Protein AF-A0A969IL55-F1 (afdb_monomer_lite)

Radius of gyration: 20.52 Å; chains: 1; bounding box: 63×45×52 Å

Secondary structure (DSSP, 8-state):
-HHHHHHHHHHHTTS-TTS-TT-HHHHHHHHHHHHHHHHHHHHHHHHHHHHHH-SS-TTHHHHHHHHHHHGGGHHHHHHH-GGGHHHHHHHHHHHHHHHHHHHHHHBTGGG-TTGGGGGHHHHHHHHHHTT-HHHHHHHHHHHHHHHHHHHHHHHHHSS--BSS-GGGTHHHHHHHHHHHHHHHHHHHHHHHHHHHHHHHHHHHHHHHHHHHTT-

Sequence (215 aa):
MLQLGRLSGFVDWFIADDVRSGSNELRRRRMFLISHLLGPFLGHPITAFLYVSDPHPWPHVHILGASITLFWLFPPLIKFLPKYYTVFALLSVQNLIFAILWGSYHYGGASSPFLMWLLVVPLLAFFYMGSIKATRIGVVLQIGFSLGAFYLAYLWDEKFPSNIPIEHMVGVGIISALSASLYVFMMASYYAQIVDSPIRVVAGKSRATRAHSRN

Foldseek 3Di:
DVVVVVVCVVQCLLPDPPDDPLDLQVQLSSLLSVCLVCVLVLQVVLLVVCVVQFPDCPPLSVLLNVLSVCSVVLSNCCSVPVVCQLVSLLVNLLSLLCSLLSQLLQAVNPHHLSVVCVVVSLVSLCSNPNDDPVSSVSSVCSNVVSVVVSVVVCVVVVHRHCRDPNVVCVVSSVSNVVSSVVSVVVSVVSVVVSVVVVVVVVVVVVVVVVVVVVD

pLDDT: mean 86.15, std 13.36, range [35.47, 98.38]

Structure (mmCIF, N/CA/C/O backbone):
data_AF-A0A969IL55-F1
#
_entry.id   AF-A0A969IL55-F1
#
loop_
_atom_site.group_PDB
_atom_site.id
_atom_site.type_symbol
_atom_site.label_atom_id
_atom_site.label_alt_id
_atom_site.label_comp_id
_atom_site.label_asym_id
_atom_site.label_entity_id
_atom_site.label_seq_id
_atom_site.pdbx_PDB_ins_code
_atom_site.Cartn_x
_atom_site.Cartn_y
_atom_site.Cartn_z
_atom_site.occupancy
_atom_site.B_iso_or_equiv
_atom_site.auth_seq_id
_atom_site.auth_comp_id
_atom_site.auth_asym_id
_atom_site.auth_atom_id
_atom_site.pdbx_PDB_model_num
ATOM 1 N N . MET A 1 1 ? -27.844 12.177 -1.200 1.00 40.22 1 MET A N 1
ATOM 2 C CA . MET A 1 1 ? -27.936 11.488 0.113 1.00 40.22 1 MET A CA 1
ATOM 3 C C . MET A 1 1 ? -28.091 9.964 0.003 1.00 40.22 1 MET A C 1
ATOM 5 O O . MET A 1 1 ? -27.423 9.274 0.756 1.00 40.22 1 MET A O 1
ATOM 9 N N . LEU A 1 2 ? -28.873 9.418 -0.942 1.00 35.47 2 LEU A N 1
ATOM 10 C CA . LEU A 1 2 ? -29.098 7.962 -1.093 1.00 35.47 2 LEU A CA 1
ATOM 11 C C . LEU A 1 2 ? -27.868 7.118 -1.512 1.00 35.47 2 LEU A C 1
ATOM 13 O O . LEU A 1 2 ? -27.736 5.983 -1.064 1.00 35.47 2 LEU A O 1
ATOM 17 N N . GLN A 1 3 ? -26.949 7.646 -2.331 1.00 40.75 3 GLN A N 1
ATOM 18 C CA . GLN A 1 3 ? -25.777 6.877 -2.797 1.00 40.75 3 GLN A CA 1
ATOM 19 C C . GLN A 1 3 ? -24.687 6.696 -1.725 1.00 40.75 3 GLN A C 1
ATOM 21 O O . GLN A 1 3 ? -24.092 5.625 -1.636 1.00 40.75 3 GLN A O 1
ATOM 26 N N . LEU A 1 4 ? -24.488 7.692 -0.852 1.00 49.91 4 LEU A N 1
ATOM 27 C CA . LEU A 1 4 ? -23.559 7.591 0.284 1.00 49.91 4 LEU A CA 1
ATOM 28 C C . LEU A 1 4 ? -24.028 6.545 1.311 1.00 49.91 4 LEU A C 1
ATOM 30 O O . LEU A 1 4 ? -23.199 5.824 1.854 1.00 49.91 4 LEU A O 1
ATOM 34 N N . GLY A 1 5 ? -25.347 6.413 1.515 1.00 53.94 5 GLY A N 1
ATOM 35 C CA . GLY A 1 5 ? -25.934 5.421 2.426 1.00 53.94 5 GLY A CA 1
ATOM 36 C C . GLY A 1 5 ? -25.789 3.969 1.949 1.00 53.94 5 GLY A C 1
ATOM 37 O O . GLY A 1 5 ? -25.590 3.066 2.759 1.00 53.94 5 GLY A O 1
ATOM 38 N N . ARG A 1 6 ? -25.839 3.732 0.630 1.00 58.72 6 ARG A N 1
ATOM 39 C CA . ARG A 1 6 ? -25.622 2.396 0.046 1.00 58.72 6 ARG A CA 1
ATOM 40 C C . ARG A 1 6 ? -24.161 1.957 0.128 1.00 58.72 6 ARG A C 1
ATOM 42 O O . ARG A 1 6 ? -23.903 0.812 0.486 1.00 58.72 6 ARG A O 1
ATOM 49 N N . LEU A 1 7 ? -23.219 2.863 -0.150 1.00 62.84 7 LEU A N 1
ATOM 50 C CA . LEU A 1 7 ? -21.788 2.572 -0.024 1.00 62.84 7 LEU A CA 1
ATOM 51 C C . LEU A 1 7 ? -21.396 2.334 1.441 1.00 62.84 7 LEU A C 1
ATOM 53 O O . LEU A 1 7 ? -20.666 1.388 1.725 1.00 62.84 7 LEU A O 1
ATOM 57 N N . SER A 1 8 ? -21.924 3.132 2.377 1.00 67.25 8 SER A N 1
ATOM 58 C CA . SER A 1 8 ? -21.693 2.891 3.804 1.00 67.25 8 SER A CA 1
ATOM 59 C C . SER A 1 8 ? -22.281 1.560 4.256 1.00 67.25 8 SER A C 1
ATOM 61 O O . SER A 1 8 ? -21.599 0.832 4.960 1.00 67.25 8 SER A O 1
ATOM 63 N N . GLY A 1 9 ? -23.487 1.197 3.802 1.00 69.62 9 GLY A N 1
ATOM 64 C CA . GLY A 1 9 ? -24.101 -0.096 4.124 1.00 69.62 9 GLY A CA 1
ATOM 65 C C . GLY A 1 9 ? -23.311 -1.295 3.585 1.00 69.62 9 GLY A C 1
ATOM 66 O O . GLY A 1 9 ? -23.168 -2.295 4.282 1.00 69.62 9 GLY A O 1
ATOM 67 N N . PHE A 1 10 ? -22.741 -1.184 2.379 1.00 77.31 10 PHE A N 1
ATOM 68 C CA . PHE A 1 10 ? -21.875 -2.223 1.813 1.00 77.31 10 PHE A CA 1
ATOM 69 C C . PHE A 1 10 ? -20.559 -2.377 2.586 1.00 77.31 10 PHE A C 1
ATOM 71 O O . PHE A 1 10 ? -20.146 -3.494 2.880 1.00 77.31 10 PHE A O 1
ATOM 78 N N . VAL A 1 11 ? -19.906 -1.269 2.946 1.00 78.19 11 VAL A N 1
ATOM 79 C CA . VAL A 1 11 ? -18.679 -1.308 3.757 1.00 78.19 11 VAL A CA 1
ATOM 80 C C . VAL A 1 11 ? -18.979 -1.831 5.164 1.00 78.19 11 VAL A C 1
ATOM 82 O O . VAL A 1 11 ? -18.243 -2.668 5.679 1.00 78.19 11 VAL A O 1
ATOM 85 N N . ASP A 1 12 ? -20.082 -1.390 5.769 1.00 78.94 12 ASP A N 1
ATOM 86 C CA . ASP A 1 12 ? -20.497 -1.807 7.110 1.00 78.94 12 ASP A CA 1
ATOM 87 C C . ASP A 1 12 ? -20.843 -3.299 7.178 1.00 78.94 12 ASP A C 1
ATOM 89 O O . ASP A 1 12 ? -20.629 -3.912 8.216 1.00 78.94 12 ASP A O 1
ATOM 93 N N . TRP A 1 13 ? -21.261 -3.923 6.072 1.00 81.31 13 TRP A N 1
ATOM 94 C CA . TRP A 1 13 ? -21.495 -5.372 6.001 1.00 81.31 13 TRP A CA 1
ATOM 95 C C . TRP A 1 13 ? -20.244 -6.222 6.301 1.00 81.31 13 TRP A C 1
ATOM 97 O O . TRP A 1 13 ? -20.358 -7.397 6.667 1.00 81.31 13 TRP A O 1
ATOM 107 N N . PHE A 1 14 ? -19.042 -5.662 6.142 1.00 81.00 14 PHE A N 1
ATOM 108 C CA . PHE A 1 14 ? -17.784 -6.327 6.505 1.00 81.00 14 PHE A CA 1
ATOM 109 C C . PHE A 1 14 ? -17.389 -6.129 7.974 1.00 81.00 14 PHE A C 1
ATOM 111 O O . PHE A 1 14 ? -16.418 -6.728 8.435 1.00 81.00 14 PHE A O 1
ATOM 118 N N . ILE A 1 15 ? -18.108 -5.287 8.713 1.00 80.88 15 ILE A N 1
ATOM 119 C CA . ILE A 1 15 ? -17.829 -4.987 10.113 1.00 80.88 15 ILE A CA 1
ATOM 120 C C . ILE A 1 15 ? -18.724 -5.869 10.979 1.00 80.88 15 ILE A C 1
ATOM 122 O O . ILE A 1 15 ? -19.922 -5.964 10.747 1.00 80.88 15 ILE A O 1
ATOM 126 N N . ALA A 1 16 ? -18.132 -6.527 11.973 1.00 73.56 16 ALA A N 1
ATOM 127 C CA . ALA A 1 16 ? -18.881 -7.336 12.925 1.00 73.56 16 ALA A CA 1
ATOM 128 C C . ALA A 1 16 ? -19.850 -6.482 13.768 1.00 73.56 16 ALA A C 1
ATOM 130 O O . ALA A 1 16 ? -19.528 -5.354 14.159 1.00 73.56 16 ALA A O 1
ATOM 131 N N . ASP A 1 17 ? -21.019 -7.053 14.071 1.00 73.38 17 ASP A N 1
ATOM 132 C CA . ASP A 1 17 ? -22.119 -6.388 14.787 1.00 73.38 17 ASP A CA 1
ATOM 133 C C . ASP A 1 17 ? -21.776 -6.029 16.248 1.00 73.38 17 ASP A C 1
ATOM 135 O O . ASP A 1 17 ? -22.484 -5.256 16.892 1.00 73.38 17 ASP A O 1
ATOM 139 N N . ASP A 1 18 ? -20.673 -6.566 16.780 1.00 70.12 18 ASP A N 1
ATOM 140 C CA . ASP A 1 18 ? -20.187 -6.330 18.142 1.00 70.12 18 ASP A CA 1
ATOM 141 C C . ASP A 1 18 ? -19.531 -4.949 18.331 1.00 70.12 18 ASP A C 1
ATOM 143 O O . ASP A 1 18 ? -19.310 -4.500 19.462 1.00 70.12 18 ASP A O 1
ATOM 147 N N . VAL A 1 19 ? -19.233 -4.236 17.240 1.00 75.81 19 VAL A N 1
ATOM 148 C CA . VAL A 1 19 ? -18.565 -2.935 17.308 1.00 75.81 19 VAL A CA 1
ATOM 149 C C . VAL A 1 19 ? -19.567 -1.822 17.600 1.00 75.81 19 VAL A C 1
ATOM 151 O O . VAL A 1 19 ? -20.392 -1.445 16.768 1.00 75.81 19 VAL A O 1
ATOM 154 N N . ARG A 1 20 ? -19.422 -1.187 18.770 1.00 72.56 20 ARG A N 1
ATOM 155 C CA . ARG A 1 20 ? -20.266 -0.054 19.178 1.00 72.56 20 ARG A CA 1
ATOM 156 C C . ARG A 1 20 ? -20.271 1.062 18.126 1.00 72.56 20 ARG A C 1
ATOM 158 O O . ARG A 1 20 ? -19.219 1.615 17.773 1.00 72.56 20 ARG A O 1
ATOM 165 N N . SER A 1 21 ? -21.473 1.468 17.714 1.00 71.50 21 SER A N 1
ATOM 166 C CA . SER A 1 21 ? -21.698 2.586 16.796 1.00 71.50 21 SER A CA 1
ATOM 167 C C . SER A 1 21 ? -21.017 3.867 17.289 1.00 71.50 21 SER A C 1
ATOM 169 O O . SER A 1 21 ? -21.177 4.261 18.446 1.00 71.50 21 SER A O 1
ATOM 171 N N . GLY A 1 22 ? -20.270 4.533 16.410 1.00 67.62 22 GLY A N 1
ATOM 172 C CA . GLY A 1 22 ? -19.571 5.784 16.726 1.00 67.62 22 GLY A CA 1
ATOM 173 C C . GLY A 1 22 ? -18.241 5.621 17.471 1.00 67.62 22 GLY A C 1
ATOM 174 O O . GLY A 1 22 ? -17.571 6.626 17.708 1.00 67.62 22 GLY A O 1
ATOM 175 N N . SER A 1 23 ? -17.823 4.392 17.798 1.00 80.69 23 SER A N 1
ATOM 176 C CA . SER A 1 23 ? -16.519 4.130 18.415 1.00 80.69 23 SER A CA 1
ATOM 177 C C . SER A 1 23 ? -15.347 4.473 17.485 1.00 80.69 23 SER A C 1
ATOM 179 O O . SER A 1 23 ? -15.454 4.454 16.255 1.00 80.69 23 SER A O 1
ATOM 181 N N . ASN A 1 24 ? -14.182 4.746 18.081 1.00 81.56 24 ASN A N 1
ATOM 182 C CA . ASN A 1 24 ? -12.935 4.893 17.327 1.00 81.56 24 ASN A CA 1
ATOM 183 C C . ASN A 1 24 ? -12.561 3.609 16.585 1.00 81.56 24 ASN A C 1
ATOM 185 O O . ASN A 1 24 ? -11.971 3.676 15.515 1.00 81.56 24 ASN A O 1
ATOM 189 N N . GLU A 1 25 ? -12.934 2.448 17.112 1.00 83.62 25 GLU A N 1
ATOM 190 C CA . GLU A 1 25 ? -12.698 1.171 16.452 1.00 83.62 25 GLU A CA 1
ATOM 191 C C . GLU A 1 25 ? -13.477 1.032 15.144 1.00 83.62 25 GLU A C 1
ATOM 193 O O . GLU A 1 25 ? -12.876 0.701 14.123 1.00 83.62 25 GLU A O 1
ATOM 198 N N . LEU A 1 26 ? -14.766 1.386 15.140 1.00 83.88 26 LEU A N 1
ATOM 199 C CA . LEU A 1 26 ? -15.583 1.400 13.926 1.00 83.88 26 LEU A CA 1
ATOM 200 C C . LEU A 1 26 ? -14.952 2.279 12.838 1.00 83.88 26 LEU A C 1
ATOM 202 O O . LEU A 1 26 ? -14.836 1.876 11.684 1.00 83.88 26 LEU A O 1
ATOM 206 N N . ARG A 1 27 ? -14.495 3.477 13.221 1.00 83.75 27 ARG A N 1
ATOM 207 C CA . ARG A 1 27 ? -13.838 4.436 12.317 1.00 83.75 27 ARG A CA 1
ATOM 208 C C . ARG A 1 27 ? -12.573 3.848 11.688 1.00 83.75 27 ARG A C 1
ATOM 210 O O . ARG A 1 27 ? -12.377 3.985 10.483 1.00 83.75 27 ARG A O 1
ATOM 217 N N . ARG A 1 28 ? -11.745 3.166 12.486 1.00 87.19 28 ARG A N 1
ATOM 218 C CA . ARG A 1 28 ? -10.521 2.499 12.013 1.00 87.19 28 ARG A CA 1
ATOM 219 C C . ARG A 1 28 ? -10.827 1.352 11.053 1.00 87.19 28 ARG A C 1
ATOM 221 O O . ARG A 1 28 ? -10.251 1.313 9.971 1.00 87.19 28 ARG A O 1
ATOM 228 N N . ARG A 1 29 ? -11.787 0.484 11.395 1.00 89.25 29 ARG A N 1
ATOM 229 C CA . ARG A 1 29 ? -12.210 -0.629 10.526 1.00 89.25 29 ARG A CA 1
ATOM 230 C C . ARG A 1 29 ? -12.778 -0.133 9.194 1.00 89.25 29 ARG A C 1
ATOM 232 O O . ARG A 1 29 ? -12.465 -0.703 8.157 1.00 89.25 29 ARG A O 1
ATOM 239 N N . ARG A 1 30 ? -13.539 0.968 9.186 1.00 87.62 30 ARG A N 1
ATOM 240 C CA . ARG A 1 30 ? -14.017 1.582 7.936 1.00 87.62 30 ARG A CA 1
ATOM 241 C C . ARG A 1 30 ? -12.884 2.170 7.094 1.00 87.62 30 ARG A C 1
ATOM 243 O O . ARG A 1 30 ? -12.854 1.929 5.894 1.00 87.62 30 ARG A O 1
ATOM 250 N N . MET A 1 31 ? -11.940 2.893 7.707 1.00 88.94 31 MET A N 1
ATOM 251 C CA . MET A 1 31 ? -10.738 3.389 7.014 1.00 88.94 31 MET A CA 1
ATOM 252 C C . MET A 1 31 ? -9.948 2.245 6.375 1.00 88.94 31 MET A C 1
ATOM 254 O O . MET A 1 31 ? -9.532 2.343 5.221 1.00 88.94 31 MET A O 1
ATOM 258 N N . PHE A 1 32 ? -9.786 1.147 7.109 1.00 92.44 32 PHE A N 1
ATOM 259 C CA . PHE A 1 32 ? -9.167 -0.074 6.614 1.00 92.44 32 PHE A CA 1
ATOM 260 C C . PHE A 1 32 ? -9.945 -0.668 5.430 1.00 92.44 32 PHE A C 1
ATOM 262 O O . PHE A 1 32 ? -9.376 -0.909 4.377 1.00 92.44 32 PHE A O 1
ATOM 269 N N . LEU A 1 33 ? -11.259 -0.841 5.533 1.00 91.88 33 LEU A N 1
ATOM 270 C CA . LEU A 1 33 ? -12.048 -1.424 4.445 1.00 91.88 33 LEU A CA 1
ATOM 271 C C . LEU A 1 33 ? -12.055 -0.561 3.180 1.00 91.88 33 LEU A C 1
ATOM 273 O O . LEU A 1 33 ? -11.842 -1.077 2.089 1.00 91.88 33 LEU A O 1
ATOM 277 N N . ILE A 1 34 ? -12.262 0.750 3.313 1.00 89.56 34 ILE A N 1
ATOM 278 C CA . ILE A 1 34 ? -12.320 1.670 2.168 1.00 89.56 34 ILE A CA 1
ATOM 279 C C . ILE A 1 34 ? -10.991 1.669 1.411 1.00 89.56 34 ILE A C 1
ATOM 281 O O . ILE A 1 34 ? -10.980 1.524 0.190 1.00 89.56 34 ILE A O 1
ATOM 285 N N . SER A 1 35 ? -9.873 1.776 2.130 1.00 92.12 35 SER A N 1
ATOM 286 C CA . SER A 1 35 ? -8.539 1.721 1.525 1.00 92.12 35 SER A CA 1
ATOM 287 C C . SER A 1 35 ? -8.253 0.392 0.831 1.00 92.12 35 SER A C 1
ATOM 289 O O . SER A 1 35 ? -7.636 0.399 -0.225 1.00 92.12 35 SER A O 1
ATOM 291 N N . HIS A 1 36 ? -8.717 -0.736 1.369 1.00 94.25 36 HIS A N 1
ATOM 292 C CA . HIS A 1 36 ? -8.472 -2.053 0.775 1.00 94.25 36 HIS A CA 1
ATOM 293 C C . HIS A 1 36 ? -9.395 -2.360 -0.402 1.00 94.25 36 HIS A C 1
ATOM 295 O O . HIS A 1 36 ? -8.999 -3.073 -1.316 1.00 94.25 36 HIS A O 1
ATOM 301 N N . LEU A 1 37 ? -10.609 -1.808 -0.415 1.00 92.06 37 LEU A N 1
ATOM 302 C CA . LEU A 1 37 ? -11.525 -1.925 -1.548 1.00 92.06 37 LEU A CA 1
ATOM 303 C C . LEU A 1 37 ? -11.082 -1.032 -2.712 1.00 92.06 37 LEU A C 1
ATOM 305 O O . LEU A 1 37 ? -11.090 -1.483 -3.855 1.00 92.06 37 LEU A O 1
ATOM 309 N N . LEU A 1 38 ? -10.682 0.212 -2.423 1.00 91.56 38 LEU A N 1
ATOM 310 C CA . LEU A 1 38 ? -10.365 1.222 -3.438 1.00 91.56 38 LEU A CA 1
ATOM 311 C C . LEU A 1 38 ? -8.881 1.284 -3.818 1.00 91.56 38 LEU A C 1
ATOM 313 O O . LEU A 1 38 ? -8.556 1.605 -4.957 1.00 91.56 38 LEU A O 1
ATOM 317 N N . GLY A 1 39 ? -7.977 0.952 -2.899 1.00 92.69 39 GLY A N 1
ATOM 318 C CA . GLY A 1 39 ? -6.528 0.993 -3.109 1.00 92.69 39 GLY A CA 1
ATOM 319 C C . GLY A 1 39 ? -6.059 0.182 -4.320 1.00 92.69 39 GLY A C 1
ATOM 320 O O . GLY A 1 39 ? -5.328 0.733 -5.143 1.00 92.69 39 GLY A O 1
ATOM 321 N N . PRO A 1 40 ? -6.516 -1.069 -4.515 1.00 96.06 40 PRO A N 1
ATOM 322 C CA . PRO A 1 40 ? -6.141 -1.859 -5.687 1.00 96.06 40 PRO A CA 1
ATOM 323 C C . PRO A 1 40 ? -6.538 -1.225 -7.020 1.00 96.06 40 PRO A C 1
ATOM 325 O O . PRO A 1 40 ? -5.783 -1.336 -7.981 1.00 96.06 40 PRO A O 1
ATOM 328 N N . PHE A 1 41 ? -7.647 -0.480 -7.087 1.00 95.94 41 PHE A N 1
ATOM 329 C CA . PHE A 1 41 ? -8.008 0.260 -8.303 1.00 95.94 41 PHE A CA 1
ATOM 330 C C . PHE A 1 41 ? -7.021 1.387 -8.630 1.00 95.94 41 PHE A C 1
ATOM 332 O O . PHE A 1 41 ? -6.873 1.735 -9.796 1.00 95.94 41 PHE A O 1
ATOM 339 N N . LEU A 1 42 ? -6.326 1.939 -7.630 1.00 94.12 42 LEU A N 1
ATOM 340 C CA . LEU A 1 42 ? -5.259 2.926 -7.827 1.00 94.12 42 LEU A CA 1
ATOM 341 C C . LEU A 1 42 ? -3.898 2.266 -8.098 1.00 94.12 42 LEU A C 1
ATOM 343 O O . LEU A 1 42 ? -3.058 2.850 -8.782 1.00 94.12 42 LEU A O 1
ATOM 347 N N . GLY A 1 43 ? -3.685 1.053 -7.584 1.00 95.00 43 GLY A N 1
ATOM 348 C CA . GLY A 1 43 ? -2.459 0.280 -7.784 1.00 95.00 43 GLY A CA 1
ATOM 349 C C . GLY A 1 43 ? -2.391 -0.433 -9.138 1.00 95.00 43 GLY A C 1
ATOM 350 O O . GLY A 1 43 ? -1.347 -0.431 -9.785 1.00 95.00 43 GLY A O 1
ATOM 351 N N . HIS A 1 44 ? -3.496 -1.007 -9.615 1.00 97.56 44 HIS A N 1
ATOM 352 C CA . HIS A 1 44 ? -3.501 -1.780 -10.857 1.00 97.56 44 HIS A CA 1
ATOM 353 C C . HIS A 1 44 ? -3.144 -0.999 -12.130 1.00 97.56 44 HIS A C 1
ATOM 355 O O . HIS A 1 44 ? -2.472 -1.588 -12.978 1.00 97.56 44 HIS A O 1
ATOM 361 N N . PRO A 1 45 ? -3.479 0.298 -12.283 1.00 97.38 45 PRO A N 1
ATOM 362 C CA . PRO A 1 45 ? -2.972 1.111 -13.387 1.00 97.38 45 PRO A CA 1
ATOM 363 C C . PRO A 1 45 ? -1.441 1.125 -13.474 1.00 97.38 45 PRO A C 1
ATOM 365 O O . PRO A 1 45 ? -0.896 1.071 -14.574 1.00 97.38 45 PRO A O 1
ATOM 368 N N . ILE A 1 46 ? -0.745 1.117 -12.330 1.00 96.62 46 ILE A N 1
ATOM 369 C CA . ILE A 1 46 ? 0.720 1.027 -12.277 1.00 96.62 46 ILE A CA 1
ATOM 370 C C . ILE A 1 46 ? 1.169 -0.318 -12.857 1.00 96.62 46 ILE A C 1
ATOM 372 O O . ILE A 1 46 ? 1.996 -0.356 -13.762 1.00 96.62 46 ILE A O 1
ATOM 376 N N . THR A 1 47 ? 0.586 -1.427 -12.395 1.00 97.06 47 THR A N 1
ATOM 377 C CA . THR A 1 47 ? 0.954 -2.764 -12.893 1.00 97.06 47 THR A CA 1
ATOM 378 C C . THR A 1 47 ? 0.577 -2.988 -14.349 1.00 97.06 47 THR A C 1
ATOM 380 O O . THR A 1 47 ? 1.316 -3.653 -15.060 1.00 97.06 47 THR A O 1
ATOM 383 N N . ALA A 1 48 ? -0.532 -2.409 -14.815 1.00 97.38 48 ALA A N 1
ATOM 384 C CA . ALA A 1 48 ? -0.946 -2.479 -16.210 1.00 97.38 48 ALA A CA 1
ATOM 385 C C . ALA A 1 48 ? 0.040 -1.726 -17.110 1.00 97.38 48 ALA A C 1
ATOM 387 O O . ALA A 1 48 ? 0.446 -2.248 -18.144 1.00 97.38 48 ALA A O 1
ATOM 388 N N . PHE A 1 49 ? 0.479 -0.535 -16.689 1.00 96.12 49 PHE A N 1
ATOM 389 C CA . PHE A 1 49 ? 1.508 0.212 -17.407 1.00 96.12 49 PHE A CA 1
ATOM 390 C C . PHE A 1 49 ? 2.818 -0.577 -17.489 1.00 96.12 49 PHE A C 1
ATOM 392 O O . PHE A 1 49 ? 3.391 -0.701 -18.571 1.00 96.12 49 PHE A O 1
ATOM 399 N N . LEU A 1 50 ? 3.277 -1.127 -16.359 1.00 96.25 50 LEU A N 1
ATOM 400 C CA . LEU A 1 50 ? 4.498 -1.932 -16.308 1.00 96.25 50 LEU A CA 1
ATOM 401 C C . LEU A 1 50 ? 4.381 -3.177 -17.189 1.00 96.25 50 LEU A C 1
ATOM 403 O O . LEU A 1 50 ? 5.302 -3.466 -17.934 1.00 96.25 50 LEU A O 1
ATOM 407 N N . TYR A 1 51 ? 3.238 -3.862 -17.179 1.00 96.56 51 TYR A N 1
ATOM 408 C CA . TYR A 1 51 ? 3.008 -5.045 -18.009 1.00 96.56 51 TYR A CA 1
ATOM 409 C C . TYR A 1 51 ? 3.144 -4.767 -19.512 1.00 96.56 51 TYR A C 1
ATOM 411 O O . TYR A 1 51 ? 3.618 -5.620 -20.252 1.00 96.56 51 TYR A O 1
ATOM 419 N N . VAL A 1 52 ? 2.727 -3.580 -19.963 1.00 95.50 52 VAL A N 1
ATOM 420 C CA . VAL A 1 52 ? 2.810 -3.177 -21.377 1.00 95.50 52 VAL A CA 1
ATOM 421 C C . VAL A 1 52 ? 4.187 -2.613 -21.736 1.00 95.50 52 VAL A C 1
ATOM 423 O O . VAL A 1 52 ? 4.615 -2.725 -22.880 1.00 95.50 52 VAL A O 1
ATOM 426 N N . SER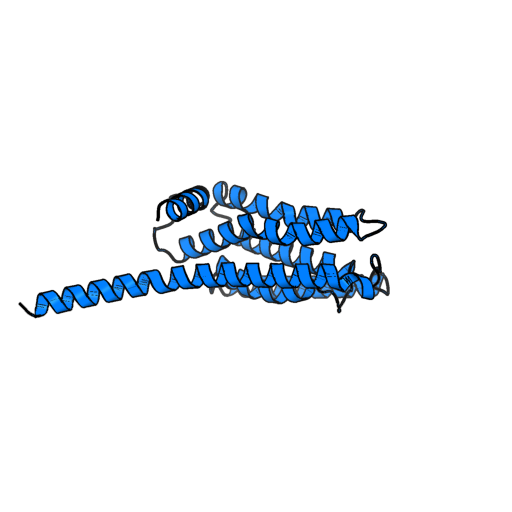 A 1 53 ? 4.864 -1.980 -20.777 1.00 93.75 53 SER A N 1
ATOM 427 C CA . SER A 1 53 ? 6.114 -1.245 -21.021 1.00 93.75 53 SER A CA 1
ATOM 428 C C . SER A 1 53 ? 7.371 -2.077 -20.767 1.00 93.75 53 SER A C 1
ATOM 430 O O . SER A 1 53 ? 8.435 -1.744 -21.280 1.00 93.75 53 SER A O 1
ATOM 432 N N . ASP A 1 54 ? 7.266 -3.128 -19.959 1.00 95.19 54 ASP A N 1
ATOM 433 C CA . ASP A 1 54 ? 8.356 -4.048 -19.664 1.00 95.19 54 ASP A CA 1
ATOM 434 C C . ASP A 1 54 ? 8.460 -5.124 -20.761 1.00 95.19 54 ASP A C 1
ATOM 436 O O . ASP A 1 54 ? 7.485 -5.846 -20.985 1.00 95.19 54 ASP A O 1
ATOM 440 N N . PRO A 1 55 ? 9.614 -5.281 -21.438 1.00 94.06 55 PRO A N 1
ATOM 441 C CA . PRO A 1 55 ? 9.804 -6.333 -22.438 1.00 94.06 55 PRO A CA 1
ATOM 442 C C . PRO A 1 55 ? 9.688 -7.758 -21.871 1.00 94.06 55 PRO A C 1
ATOM 444 O O . PRO A 1 55 ? 9.364 -8.697 -22.603 1.00 94.06 55 PRO A O 1
ATOM 447 N N . HIS A 1 56 ? 9.964 -7.938 -20.577 1.00 95.19 56 HIS A N 1
ATOM 448 C CA . HIS A 1 56 ? 9.998 -9.226 -19.890 1.00 95.19 56 HIS A CA 1
ATOM 449 C C . HIS A 1 56 ? 9.293 -9.131 -18.527 1.00 95.19 56 HIS A C 1
ATOM 451 O O . HIS A 1 56 ? 9.929 -9.291 -17.492 1.00 95.19 56 HIS A O 1
ATOM 457 N N . PRO A 1 57 ? 7.961 -8.938 -18.482 1.00 95.12 57 PRO A N 1
ATOM 458 C CA . PRO A 1 57 ? 7.237 -8.628 -17.243 1.00 95.12 57 PRO A CA 1
ATOM 459 C C . PRO A 1 57 ? 7.202 -9.783 -16.224 1.00 95.12 57 PRO A C 1
ATOM 461 O O . PRO A 1 57 ? 6.787 -9.604 -15.073 1.00 95.12 57 PRO A O 1
ATOM 464 N N . TRP A 1 58 ? 7.592 -10.991 -16.637 1.00 94.94 58 TRP A N 1
ATOM 465 C CA . TRP A 1 58 ? 7.609 -12.169 -15.782 1.00 94.94 58 TRP A CA 1
ATOM 466 C C . TRP A 1 58 ? 8.964 -12.344 -15.077 1.00 94.94 58 TRP A C 1
ATOM 468 O O . TRP A 1 58 ? 9.988 -12.364 -15.757 1.00 94.94 58 TRP A O 1
ATOM 478 N N . PRO A 1 59 ? 8.988 -12.592 -13.750 1.00 95.69 59 PRO A N 1
ATOM 479 C CA . PRO A 1 59 ? 7.840 -12.762 -12.846 1.00 95.69 59 PRO A CA 1
ATOM 480 C C . PRO A 1 59 ? 7.433 -11.479 -12.099 1.00 95.69 59 PRO A C 1
ATOM 482 O O . PRO A 1 59 ? 6.401 -11.452 -11.429 1.00 95.69 59 PRO A O 1
ATOM 485 N N . HIS A 1 60 ? 8.244 -10.424 -12.150 1.00 96.06 60 HIS A N 1
ATOM 486 C CA . HIS A 1 60 ? 8.192 -9.324 -11.187 1.00 96.06 60 HIS A CA 1
ATOM 487 C C . HIS A 1 60 ? 6.957 -8.432 -11.303 1.00 96.06 60 HIS A C 1
ATOM 489 O O . HIS A 1 60 ? 6.437 -8.029 -10.260 1.00 96.06 60 HIS A O 1
ATOM 495 N N . VAL A 1 61 ? 6.423 -8.178 -12.504 1.00 97.56 61 VAL A N 1
ATOM 496 C CA . VAL A 1 61 ? 5.144 -7.455 -12.655 1.00 97.56 61 VAL A CA 1
ATOM 497 C C . VAL A 1 61 ? 3.998 -8.274 -12.081 1.00 97.56 61 VAL A C 1
ATOM 499 O O . VAL A 1 61 ? 3.119 -7.731 -11.415 1.00 97.56 61 VAL A O 1
ATOM 502 N N . HIS A 1 62 ? 4.010 -9.587 -12.305 1.00 97.62 62 HIS A N 1
ATOM 503 C CA . HIS A 1 62 ? 2.958 -10.480 -11.825 1.00 97.62 62 HIS A CA 1
ATOM 504 C C . HIS A 1 62 ? 2.982 -10.617 -10.306 1.00 97.62 62 HIS A C 1
ATOM 506 O O . HIS A 1 62 ? 1.925 -10.585 -9.684 1.00 97.62 62 HIS A O 1
ATOM 512 N N . ILE A 1 63 ? 4.169 -10.699 -9.701 1.00 98.31 63 ILE A N 1
ATOM 513 C CA . ILE A 1 63 ? 4.327 -10.694 -8.242 1.00 98.31 63 ILE A CA 1
ATOM 514 C C . ILE A 1 63 ? 3.813 -9.374 -7.655 1.00 98.31 63 ILE A C 1
ATOM 516 O O . ILE A 1 63 ? 3.062 -9.387 -6.677 1.00 98.31 63 ILE A O 1
ATOM 520 N N . LEU A 1 64 ? 4.132 -8.238 -8.285 1.00 98.12 64 LEU A N 1
ATOM 521 C CA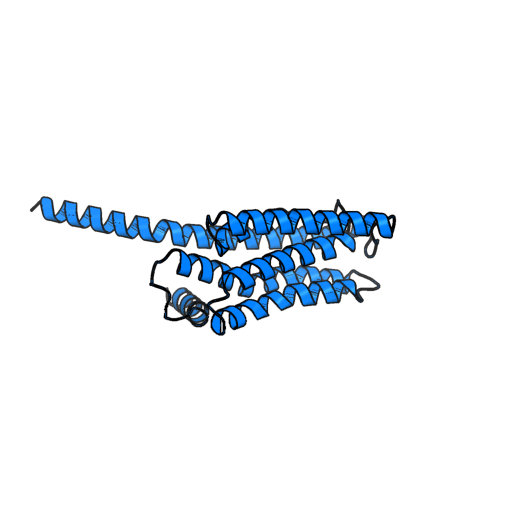 . LEU A 1 64 ? 3.607 -6.937 -7.871 1.00 98.12 64 LEU A CA 1
ATOM 522 C C . LEU A 1 64 ? 2.077 -6.873 -8.007 1.00 98.12 64 LEU A C 1
ATOM 524 O O . LEU A 1 64 ? 1.386 -6.482 -7.069 1.00 98.12 64 LEU A O 1
ATOM 528 N N . GLY A 1 65 ? 1.532 -7.308 -9.144 1.00 98.12 65 GLY A N 1
ATOM 529 C CA . GLY A 1 65 ? 0.091 -7.372 -9.390 1.00 98.12 65 GLY A CA 1
ATOM 530 C C . GLY A 1 65 ? -0.640 -8.289 -8.414 1.00 98.12 65 GLY A C 1
ATOM 531 O O . GLY A 1 65 ? -1.697 -7.917 -7.901 1.00 98.12 65 GLY A O 1
ATOM 532 N N . ALA A 1 66 ? -0.065 -9.446 -8.091 1.00 98.25 66 ALA A N 1
ATOM 533 C CA . ALA A 1 66 ? -0.596 -10.365 -7.091 1.00 98.25 66 ALA A CA 1
ATOM 534 C C . ALA A 1 66 ? -0.592 -9.732 -5.693 1.00 98.25 66 ALA A C 1
ATOM 536 O O . ALA A 1 66 ? -1.596 -9.811 -4.989 1.00 98.25 66 ALA A O 1
ATOM 537 N N . SER A 1 67 ? 0.487 -9.036 -5.320 1.00 98.19 67 SER A N 1
ATOM 538 C CA . SER A 1 67 ? 0.574 -8.289 -4.061 1.00 98.19 67 SER A CA 1
ATOM 539 C C . SER A 1 67 ? -0.493 -7.191 -3.957 1.00 98.19 67 SER A C 1
ATOM 541 O O . SER A 1 67 ? -1.150 -7.058 -2.924 1.00 98.19 67 SER A O 1
ATOM 543 N N . ILE A 1 68 ? -0.749 -6.447 -5.037 1.00 97.94 68 ILE A N 1
ATOM 544 C CA . ILE A 1 68 ? -1.825 -5.444 -5.069 1.00 97.94 68 ILE A CA 1
ATOM 545 C C . ILE A 1 68 ? -3.203 -6.115 -4.972 1.00 97.94 68 ILE A C 1
ATOM 547 O O . ILE A 1 68 ? -4.061 -5.667 -4.213 1.00 97.94 68 ILE A O 1
ATOM 551 N N . THR A 1 69 ? -3.407 -7.226 -5.679 1.00 98.00 69 THR A N 1
ATOM 552 C CA . THR A 1 69 ? -4.669 -7.985 -5.637 1.00 98.00 69 THR A CA 1
ATOM 553 C C . THR A 1 69 ? -4.940 -8.546 -4.237 1.00 98.00 69 THR A C 1
ATOM 555 O O . THR A 1 69 ? -6.087 -8.584 -3.789 1.00 98.00 69 THR A O 1
ATOM 558 N N . LEU A 1 70 ? -3.888 -8.932 -3.504 1.00 97.38 70 LEU A N 1
ATOM 559 C CA . LEU A 1 70 ? -3.979 -9.492 -2.155 1.00 97.38 70 LEU A CA 1
ATOM 560 C C . LEU A 1 70 ? -4.679 -8.547 -1.166 1.00 97.38 70 LEU A C 1
ATOM 562 O O . LEU A 1 70 ? -5.295 -9.016 -0.207 1.00 97.38 70 LEU A O 1
ATOM 566 N N . PHE A 1 71 ? -4.680 -7.232 -1.418 1.00 96.81 71 PHE A N 1
ATOM 567 C CA . PHE A 1 71 ? -5.430 -6.282 -0.595 1.00 96.81 71 PHE A CA 1
ATOM 568 C C . PHE A 1 71 ? -6.939 -6.574 -0.551 1.00 96.81 71 PHE A C 1
ATOM 570 O O . PHE A 1 71 ? -7.567 -6.354 0.486 1.00 96.81 71 PHE A O 1
ATOM 577 N N . TRP A 1 72 ? -7.521 -7.143 -1.611 1.00 96.50 72 TRP A N 1
ATOM 578 C CA . TRP A 1 72 ? -8.932 -7.544 -1.621 1.00 96.50 72 TRP A CA 1
ATOM 579 C C . TRP A 1 72 ? -9.234 -8.792 -0.784 1.00 96.50 72 TRP A C 1
ATOM 581 O O . TRP A 1 72 ? -10.404 -9.048 -0.497 1.00 96.50 72 TRP A O 1
ATOM 591 N N . LEU A 1 73 ? -8.224 -9.538 -0.322 1.00 95.94 73 LEU A N 1
ATOM 592 C CA . LEU A 1 73 ? -8.448 -10.642 0.617 1.00 95.94 73 LEU A CA 1
ATOM 593 C C . LEU A 1 73 ? -8.660 -10.158 2.055 1.00 95.94 73 LEU A C 1
ATOM 595 O O . LEU A 1 73 ? -9.302 -10.847 2.845 1.00 95.94 73 LEU A O 1
ATOM 599 N N . PHE A 1 74 ? -8.181 -8.970 2.427 1.00 94.38 74 PHE A N 1
ATOM 600 C CA . PHE A 1 74 ? -8.318 -8.499 3.806 1.00 94.38 74 PHE A CA 1
ATOM 601 C C . PHE A 1 74 ? -9.764 -8.175 4.232 1.00 94.38 74 PHE A C 1
ATOM 603 O O . PHE A 1 74 ? -10.116 -8.530 5.358 1.00 94.38 74 PHE A O 1
ATOM 610 N N . PRO A 1 75 ? -10.635 -7.560 3.402 1.00 93.25 75 PRO A N 1
ATOM 611 C CA . PRO A 1 75 ? -12.039 -7.343 3.756 1.00 93.25 75 PRO A CA 1
ATOM 612 C C . PRO A 1 75 ? -12.797 -8.611 4.199 1.00 93.25 75 PRO A C 1
ATOM 614 O O . PRO A 1 75 ? -13.379 -8.592 5.287 1.00 93.25 75 PRO A O 1
ATOM 617 N N . PRO A 1 76 ? -12.788 -9.738 3.454 1.00 92.88 76 PRO A N 1
ATOM 618 C CA . PRO A 1 76 ? -13.410 -10.962 3.949 1.00 92.88 76 PRO A CA 1
ATOM 619 C C . PRO A 1 76 ? -12.685 -11.529 5.180 1.00 92.88 76 PRO A C 1
ATOM 621 O O . PRO A 1 76 ? -13.355 -11.995 6.100 1.00 92.88 76 PRO A O 1
ATOM 624 N N . LEU A 1 77 ? -11.351 -11.437 5.270 1.00 93.38 77 LEU A N 1
ATOM 625 C CA . LEU A 1 77 ? -10.612 -11.912 6.450 1.00 93.38 77 LEU A CA 1
ATOM 626 C C . LEU A 1 77 ? -11.056 -11.210 7.738 1.00 93.38 77 LEU A C 1
ATOM 628 O O . LEU A 1 77 ? -11.342 -11.881 8.727 1.00 93.38 77 LEU A O 1
ATOM 632 N N . ILE A 1 78 ? -11.187 -9.880 7.739 1.00 92.00 78 ILE A N 1
ATOM 633 C CA . ILE A 1 78 ? -11.620 -9.161 8.948 1.00 92.00 78 ILE A CA 1
ATOM 634 C C . ILE A 1 78 ? -13.095 -9.411 9.286 1.00 92.00 78 ILE A C 1
ATOM 636 O O . ILE A 1 78 ? -13.474 -9.292 10.450 1.00 92.00 78 ILE A O 1
ATOM 640 N N . LYS A 1 79 ? -13.916 -9.773 8.292 1.00 89.94 79 LYS A N 1
ATOM 641 C CA . LYS A 1 79 ? -15.318 -10.145 8.495 1.00 89.94 79 LYS A CA 1
ATOM 642 C C . LYS A 1 79 ? -15.439 -11.494 9.205 1.00 89.94 79 LYS A C 1
ATOM 644 O O . LYS A 1 79 ? -16.200 -11.612 10.159 1.00 89.94 79 LYS A O 1
ATOM 649 N N . PHE A 1 80 ? -14.706 -12.508 8.743 1.00 90.81 80 PHE A N 1
ATOM 650 C CA . PHE A 1 80 ? -14.799 -13.866 9.293 1.00 90.81 80 PHE A CA 1
ATOM 651 C C . PHE A 1 80 ? -13.932 -14.074 10.540 1.00 90.81 80 PHE A C 1
ATOM 653 O O . PHE A 1 80 ? -14.230 -14.935 11.364 1.00 90.81 80 PHE A O 1
ATOM 660 N N . LEU A 1 81 ? -12.874 -13.278 10.705 1.00 92.19 81 LEU A N 1
ATOM 661 C CA . LEU A 1 81 ? -11.898 -13.399 11.788 1.00 92.19 81 LEU A CA 1
ATOM 662 C C . LEU A 1 81 ? -11.672 -12.045 12.504 1.00 92.19 81 LEU A C 1
ATOM 664 O O . LEU A 1 81 ? -10.528 -11.599 12.645 1.00 92.19 81 LEU A O 1
ATOM 668 N N . PRO A 1 82 ? -12.730 -11.378 13.015 1.00 88.06 82 PRO A N 1
ATOM 669 C CA . PRO A 1 82 ? -12.652 -10.003 13.530 1.00 88.06 82 PRO A CA 1
ATOM 670 C C . PRO A 1 82 ? -11.713 -9.849 14.734 1.00 88.06 82 PRO A C 1
ATOM 672 O O . PRO A 1 82 ? -11.100 -8.797 14.915 1.00 88.06 82 PRO A O 1
ATOM 675 N N . LYS A 1 83 ? -11.533 -10.916 15.525 1.00 89.12 83 LYS A N 1
ATOM 676 C CA . LYS A 1 83 ? -10.609 -10.957 16.674 1.00 89.12 83 LYS A CA 1
ATOM 677 C C . LYS A 1 83 ? -9.148 -10.702 16.282 1.00 89.12 83 LYS A C 1
ATOM 679 O O . LYS A 1 83 ? -8.372 -10.227 17.104 1.00 89.12 83 LYS A O 1
ATOM 684 N N . TYR A 1 84 ? -8.780 -10.987 15.033 1.00 91.25 84 TYR A N 1
ATOM 685 C CA . TYR A 1 84 ? -7.415 -10.855 14.520 1.00 91.25 84 TYR A CA 1
ATOM 686 C C . TYR A 1 84 ? -7.206 -9.580 13.690 1.00 91.25 84 TYR A C 1
ATOM 688 O O . TYR A 1 84 ? -6.191 -9.456 13.008 1.00 91.25 84 TYR A O 1
ATOM 696 N N . TYR A 1 85 ? -8.122 -8.606 13.767 1.00 91.50 85 TYR A N 1
ATOM 697 C CA . TYR A 1 85 ? -8.057 -7.352 13.006 1.00 91.50 85 TYR A CA 1
ATOM 698 C C . TYR A 1 85 ? -6.671 -6.687 13.037 1.00 91.50 85 TYR A C 1
ATOM 700 O O . TYR A 1 85 ? -6.130 -6.345 11.990 1.00 91.50 85 TYR A O 1
ATOM 708 N N . THR A 1 86 ? -6.062 -6.542 14.218 1.00 91.44 86 THR A N 1
ATOM 709 C CA . THR A 1 86 ? -4.741 -5.903 14.353 1.00 91.44 86 THR A CA 1
ATOM 710 C C . THR A 1 86 ? -3.648 -6.670 13.608 1.00 91.44 86 THR A C 1
ATOM 712 O O . THR A 1 86 ? -2.773 -6.054 13.006 1.00 91.44 86 THR A O 1
ATOM 715 N N . VAL A 1 87 ? -3.706 -8.005 13.610 1.00 93.12 87 VAL A N 1
ATOM 716 C CA . VAL A 1 87 ? -2.749 -8.851 12.881 1.00 93.12 87 VAL A CA 1
ATOM 717 C C . VAL A 1 87 ? -2.922 -8.652 11.380 1.00 93.12 87 VAL A C 1
ATOM 719 O O . VAL A 1 87 ? -1.945 -8.399 10.685 1.00 93.12 87 VAL A O 1
ATOM 722 N N . PHE A 1 88 ? -4.159 -8.675 10.883 1.00 95.19 88 PHE A N 1
ATOM 723 C CA . PHE A 1 88 ? -4.440 -8.418 9.471 1.00 95.19 88 PHE A CA 1
ATOM 724 C C . PHE A 1 88 ? -4.042 -7.008 9.035 1.00 95.19 88 PHE A C 1
ATOM 726 O O . PHE A 1 88 ? -3.497 -6.850 7.948 1.00 95.19 88 PHE A O 1
ATOM 733 N N . ALA A 1 89 ? -4.216 -6.004 9.897 1.00 94.31 89 ALA A N 1
ATOM 734 C CA . ALA A 1 89 ? -3.742 -4.649 9.636 1.00 94.31 89 ALA A CA 1
ATOM 735 C C . ALA A 1 89 ? -2.209 -4.560 9.550 1.00 94.31 89 ALA A C 1
ATOM 737 O O . ALA A 1 89 ? -1.677 -3.857 8.693 1.00 94.31 89 ALA A O 1
ATOM 738 N N . LEU A 1 90 ? -1.479 -5.291 10.398 1.00 94.94 90 LEU A N 1
ATOM 739 C CA . LEU A 1 90 ? -0.017 -5.369 10.309 1.00 94.94 90 LEU A CA 1
ATOM 740 C C . LEU A 1 90 ? 0.441 -6.130 9.059 1.00 94.94 90 LEU A C 1
ATOM 742 O O . LEU A 1 90 ? 1.400 -5.713 8.412 1.00 94.94 90 LEU A O 1
ATOM 746 N N . LEU A 1 91 ? -0.250 -7.211 8.691 1.00 96.19 91 LEU A N 1
ATOM 747 C CA . LEU A 1 91 ? 0.040 -7.975 7.477 1.00 96.19 91 LEU A CA 1
ATOM 748 C C . LEU A 1 91 ? -0.238 -7.161 6.211 1.00 96.19 91 LEU A C 1
ATOM 750 O O . LEU A 1 91 ? 0.566 -7.200 5.284 1.00 96.19 91 LEU A O 1
ATOM 754 N N . SER A 1 92 ? -1.312 -6.368 6.172 1.00 96.56 92 SER A N 1
ATOM 755 C CA . SER A 1 92 ? -1.576 -5.482 5.036 1.00 96.56 92 SER A CA 1
ATOM 756 C C . SER A 1 92 ? -0.516 -4.392 4.907 1.00 96.56 92 SER A C 1
ATOM 758 O O . SER A 1 92 ? -0.115 -4.048 3.800 1.00 96.56 92 SER A O 1
ATOM 760 N N . VAL A 1 93 ? -0.036 -3.856 6.037 1.00 96.12 93 VAL A N 1
ATOM 761 C CA . VAL A 1 93 ? 1.062 -2.882 6.044 1.00 96.12 93 VAL A CA 1
ATOM 762 C C . VAL A 1 93 ? 2.352 -3.523 5.529 1.00 96.12 93 VAL A C 1
ATOM 764 O O . VAL A 1 93 ? 3.012 -2.936 4.676 1.00 96.12 93 VAL A O 1
ATOM 767 N N . GLN A 1 94 ? 2.673 -4.746 5.961 1.00 97.50 94 GLN A N 1
ATOM 768 C CA . GLN A 1 94 ? 3.823 -5.481 5.430 1.00 97.50 94 GLN A CA 1
ATOM 769 C C . GLN A 1 94 ? 3.692 -5.736 3.927 1.00 97.50 94 GLN A C 1
ATOM 771 O O . GLN A 1 94 ? 4.658 -5.545 3.195 1.00 97.50 94 GLN A O 1
ATOM 776 N N . ASN A 1 95 ? 2.506 -6.136 3.461 1.00 98.06 95 ASN A N 1
ATOM 777 C CA . ASN A 1 95 ? 2.241 -6.359 2.042 1.00 98.06 95 ASN A CA 1
ATOM 778 C C . ASN A 1 95 ? 2.418 -5.073 1.223 1.00 98.06 95 ASN A C 1
ATOM 780 O O . ASN A 1 95 ? 2.988 -5.111 0.137 1.00 98.06 95 ASN A O 1
ATOM 784 N N . LEU A 1 96 ? 1.995 -3.924 1.764 1.00 97.38 96 LEU A N 1
ATOM 785 C CA . LEU A 1 96 ? 2.223 -2.623 1.137 1.00 97.38 96 LEU A CA 1
ATOM 786 C C . LEU A 1 96 ? 3.716 -2.311 1.029 1.00 97.38 96 LEU A C 1
ATOM 788 O O . LEU A 1 96 ? 4.182 -1.973 -0.053 1.00 97.38 96 LEU A O 1
ATOM 792 N N . ILE A 1 97 ? 4.468 -2.453 2.124 1.00 98.19 97 ILE A N 1
ATOM 793 C CA . ILE A 1 97 ? 5.921 -2.234 2.122 1.00 98.19 97 ILE A CA 1
ATOM 794 C C . ILE A 1 97 ? 6.594 -3.163 1.106 1.00 98.19 97 ILE A C 1
ATOM 796 O O . ILE A 1 97 ? 7.427 -2.712 0.325 1.00 98.19 97 ILE A O 1
ATOM 800 N N . PHE A 1 98 ? 6.193 -4.436 1.073 1.00 98.38 98 PHE A N 1
ATOM 801 C CA . PHE A 1 98 ? 6.668 -5.399 0.088 1.00 98.38 98 PHE A CA 1
ATOM 802 C C . PHE A 1 98 ? 6.368 -4.942 -1.342 1.00 98.38 98 PHE A C 1
ATOM 804 O O . PHE A 1 98 ? 7.293 -4.878 -2.139 1.00 98.38 98 PHE A O 1
ATOM 811 N N . ALA A 1 99 ? 5.127 -4.566 -1.669 1.00 98.12 99 ALA A N 1
ATOM 812 C CA . ALA A 1 99 ? 4.760 -4.090 -3.006 1.00 98.12 99 ALA A CA 1
ATOM 813 C C . ALA A 1 99 ? 5.615 -2.891 -3.441 1.00 98.12 99 ALA A C 1
ATOM 815 O O . ALA A 1 99 ? 6.105 -2.847 -4.568 1.00 98.12 99 ALA A O 1
ATOM 816 N N . ILE A 1 100 ? 5.822 -1.939 -2.527 1.00 97.94 100 ILE A N 1
ATOM 817 C CA . ILE A 1 100 ? 6.615 -0.737 -2.781 1.00 97.94 100 ILE A CA 1
ATOM 818 C C . ILE A 1 100 ? 8.065 -1.108 -3.067 1.00 97.94 100 ILE A C 1
ATOM 820 O O . ILE A 1 100 ? 8.591 -0.730 -4.106 1.00 97.94 100 ILE A O 1
ATOM 824 N N . LEU A 1 101 ? 8.701 -1.862 -2.169 1.00 98.00 101 LEU A N 1
ATOM 825 C CA . LEU A 1 101 ? 10.120 -2.187 -2.284 1.00 98.00 101 LEU A CA 1
ATOM 826 C C . LEU A 1 101 ? 10.402 -3.184 -3.407 1.00 98.00 101 LEU A C 1
ATOM 828 O O . LEU A 1 101 ? 11.412 -3.044 -4.083 1.00 98.00 101 LEU A O 1
ATOM 832 N N . TRP A 1 102 ? 9.504 -4.139 -3.653 1.00 97.81 102 TRP A N 1
ATOM 833 C CA . TRP A 1 102 ? 9.576 -5.047 -4.795 1.00 97.81 102 TRP A CA 1
ATOM 834 C C . TRP A 1 102 ? 9.501 -4.275 -6.110 1.00 97.81 102 TRP A C 1
ATOM 836 O O . TRP A 1 102 ? 10.362 -4.426 -6.975 1.00 97.81 102 TRP A O 1
ATOM 846 N N . GLY A 1 103 ? 8.503 -3.392 -6.234 1.00 96.75 103 GLY A N 1
ATOM 847 C CA . GLY A 1 103 ? 8.400 -2.489 -7.369 1.00 96.75 103 GLY A CA 1
ATOM 848 C C . GLY A 1 103 ? 9.675 -1.666 -7.514 1.00 96.75 103 GLY A C 1
ATOM 849 O O . GLY A 1 103 ? 10.267 -1.645 -8.583 1.00 96.75 103 GLY A O 1
ATOM 850 N N . SER A 1 104 ? 10.143 -1.031 -6.441 1.00 96.25 104 SER A N 1
ATOM 851 C CA . SER A 1 104 ? 11.347 -0.206 -6.488 1.00 96.25 104 SER A CA 1
ATOM 852 C C . SER A 1 104 ? 12.594 -0.982 -6.868 1.00 96.25 104 SER A C 1
ATOM 854 O O . SER A 1 104 ? 13.388 -0.475 -7.649 1.00 96.25 104 SER A O 1
ATOM 856 N N . TYR A 1 105 ? 12.744 -2.218 -6.398 1.00 96.00 105 TYR A N 1
ATOM 857 C CA . TYR A 1 105 ? 13.900 -3.053 -6.703 1.00 96.00 105 TYR A CA 1
ATOM 858 C C . TYR A 1 105 ? 14.026 -3.296 -8.204 1.00 96.00 105 TYR A C 1
ATOM 860 O O . TYR A 1 105 ? 15.076 -3.050 -8.787 1.00 96.00 105 TYR A O 1
ATOM 868 N N . HIS A 1 106 ? 12.927 -3.704 -8.837 1.00 95.31 106 HIS A N 1
ATOM 869 C CA . HIS A 1 106 ? 12.892 -4.018 -10.263 1.00 95.31 106 HIS A CA 1
ATOM 870 C C . HIS A 1 106 ? 12.774 -2.786 -11.171 1.00 95.31 106 HIS A C 1
ATOM 872 O O . HIS A 1 106 ? 12.980 -2.898 -12.381 1.00 95.31 106 HIS A O 1
ATOM 878 N N . TYR A 1 107 ? 12.419 -1.629 -10.607 1.00 94.50 107 TYR A N 1
ATOM 879 C CA . TYR A 1 107 ? 12.067 -0.429 -11.356 1.00 94.50 107 TYR A CA 1
ATOM 880 C C . TYR A 1 107 ? 12.621 0.831 -10.682 1.00 94.50 107 TYR A C 1
ATOM 882 O O . TYR A 1 107 ? 11.917 1.525 -9.941 1.00 94.50 107 TYR A O 1
ATOM 890 N N . GLY A 1 108 ? 13.882 1.150 -10.984 1.00 90.88 108 GLY A N 1
ATOM 891 C CA . GLY A 1 108 ? 14.526 2.424 -10.640 1.00 90.88 108 GLY A CA 1
ATOM 892 C C . GLY A 1 108 ? 15.256 2.460 -9.293 1.00 90.88 108 GLY A C 1
ATOM 893 O O . GLY A 1 108 ? 15.849 3.484 -8.956 1.00 90.88 108 GLY A O 1
ATOM 894 N N . GLY A 1 109 ? 15.240 1.372 -8.519 1.00 93.00 109 GLY A N 1
ATOM 895 C CA . GLY A 1 109 ? 15.966 1.244 -7.257 1.00 93.00 109 GLY A CA 1
ATOM 896 C C . GLY A 1 109 ? 15.649 2.372 -6.273 1.00 93.00 109 GLY A C 1
ATOM 897 O O . GLY A 1 109 ? 14.489 2.684 -6.002 1.00 93.00 109 GLY A O 1
ATOM 898 N N . ALA A 1 110 ? 16.698 3.025 -5.769 1.00 90.75 110 ALA A N 1
ATOM 899 C CA . ALA A 1 110 ? 16.598 4.179 -4.869 1.00 90.75 110 ALA A CA 1
ATOM 900 C C . ALA A 1 110 ? 15.966 5.436 -5.509 1.00 90.75 110 ALA A C 1
ATOM 902 O O . ALA A 1 110 ? 15.510 6.323 -4.790 1.00 90.75 110 ALA A O 1
ATOM 903 N N . SER A 1 111 ? 15.906 5.503 -6.841 1.00 90.62 111 SER A N 1
ATOM 904 C CA . SER A 1 111 ? 15.261 6.584 -7.601 1.00 90.62 111 SER A CA 1
ATOM 905 C C . SER A 1 111 ? 13.855 6.205 -8.075 1.00 90.62 111 SER A C 1
ATOM 907 O O . SER A 1 111 ? 13.245 6.920 -8.869 1.00 90.62 111 SER A O 1
ATOM 909 N N . SER A 1 112 ? 13.336 5.063 -7.620 1.00 94.12 112 SER A N 1
ATOM 910 C CA . SER A 1 112 ? 12.047 4.551 -8.059 1.00 94.12 112 SER A CA 1
ATOM 911 C C . SER A 1 112 ? 10.894 5.488 -7.680 1.00 94.12 112 SER A C 1
ATOM 913 O O . SER A 1 112 ? 10.782 5.888 -6.514 1.00 94.12 112 SER A O 1
ATOM 915 N N . PRO A 1 113 ? 9.942 5.743 -8.596 1.00 92.94 113 PRO A N 1
ATOM 916 C CA . PRO A 1 113 ? 8.741 6.512 -8.282 1.00 92.94 113 PRO A CA 1
ATOM 917 C C . PRO A 1 113 ? 7.796 5.804 -7.301 1.00 92.94 113 PRO A C 1
ATOM 919 O O . PRO A 1 113 ? 6.791 6.382 -6.891 1.00 92.94 113 PRO A O 1
ATOM 922 N N . PHE A 1 114 ? 8.064 4.549 -6.931 1.00 95.25 114 PHE A N 1
ATOM 923 C CA . PHE A 1 114 ? 7.243 3.819 -5.967 1.00 95.25 114 PHE A CA 1
ATOM 924 C C . PHE A 1 114 ? 7.643 4.108 -4.519 1.00 95.25 114 PHE A C 1
ATOM 926 O O . PHE A 1 114 ? 6.793 4.027 -3.635 1.00 95.25 114 PHE A O 1
ATOM 933 N N . LEU A 1 115 ? 8.881 4.546 -4.255 1.00 94.88 115 LEU A N 1
ATOM 934 C CA . LEU A 1 115 ? 9.352 4.813 -2.889 1.00 94.88 115 LEU A CA 1
ATOM 935 C C . LEU A 1 115 ? 8.558 5.910 -2.177 1.00 94.88 115 LEU A C 1
ATOM 937 O O . LEU A 1 115 ? 8.437 5.877 -0.954 1.00 94.88 115 LEU A O 1
ATOM 941 N N . MET A 1 116 ? 7.942 6.839 -2.915 1.00 94.19 116 MET A N 1
ATOM 942 C CA . MET A 1 116 ? 7.063 7.858 -2.328 1.00 94.19 116 MET A CA 1
ATOM 943 C C . MET A 1 116 ? 5.899 7.250 -1.528 1.00 94.19 116 MET A C 1
ATOM 945 O O . MET A 1 116 ? 5.441 7.841 -0.551 1.00 94.19 116 MET A O 1
ATOM 949 N N . TRP A 1 117 ? 5.448 6.044 -1.886 1.00 95.94 117 TRP A N 1
ATOM 950 C CA . TRP A 1 117 ? 4.396 5.337 -1.163 1.00 95.94 117 TRP A CA 1
ATOM 951 C C . TRP A 1 117 ? 4.844 4.870 0.228 1.00 95.94 117 TRP A C 1
ATOM 953 O O . TRP A 1 117 ? 3.988 4.645 1.082 1.00 95.94 117 TRP A O 1
ATOM 963 N N . LEU A 1 118 ? 6.151 4.791 0.525 1.00 94.19 118 LEU A N 1
ATOM 964 C CA . LEU A 1 118 ? 6.616 4.514 1.893 1.00 94.19 118 LEU A CA 1
ATOM 965 C C . LEU A 1 118 ? 6.162 5.599 2.873 1.00 94.19 118 LEU A C 1
ATOM 967 O O . LEU A 1 118 ? 5.946 5.301 4.043 1.00 94.19 118 LEU A O 1
ATOM 971 N N . LEU A 1 119 ? 5.934 6.833 2.408 1.00 91.12 119 LEU A N 1
ATOM 972 C CA . LEU A 1 119 ? 5.383 7.911 3.237 1.00 91.12 119 LEU A CA 1
ATOM 973 C C . LEU A 1 119 ? 3.936 7.627 3.675 1.00 91.12 119 LEU A C 1
ATOM 975 O O . LEU A 1 119 ? 3.493 8.102 4.721 1.00 91.12 119 LEU A O 1
ATOM 979 N N . VAL A 1 120 ? 3.205 6.815 2.907 1.00 91.44 120 VAL A N 1
ATOM 980 C CA . VAL A 1 120 ? 1.826 6.410 3.207 1.00 91.44 120 VAL A CA 1
ATOM 981 C C . VAL A 1 120 ? 1.790 5.353 4.318 1.00 91.44 120 VAL A C 1
ATOM 983 O O . VAL A 1 120 ? 0.848 5.317 5.107 1.00 91.44 120 VAL A O 1
ATOM 986 N N . VAL A 1 121 ? 2.830 4.528 4.448 1.00 92.44 121 VAL A N 1
ATOM 987 C CA . VAL A 1 121 ? 2.916 3.440 5.437 1.00 92.44 121 VAL A CA 1
ATOM 988 C C . VAL A 1 121 ? 2.688 3.907 6.889 1.00 92.44 121 VAL A C 1
ATOM 990 O O . VAL A 1 121 ? 1.770 3.387 7.535 1.00 92.44 121 VAL A O 1
ATOM 993 N N . PRO A 1 122 ? 3.440 4.885 7.441 1.00 87.69 122 PRO A N 1
ATOM 994 C CA . PRO A 1 122 ? 3.233 5.336 8.819 1.00 87.69 122 PRO A CA 1
ATOM 995 C C . PRO A 1 122 ? 1.873 6.022 9.018 1.00 87.69 122 PRO A C 1
ATOM 997 O O . PRO A 1 122 ? 1.277 5.907 10.092 1.00 87.69 122 PRO A O 1
ATOM 1000 N N . LEU A 1 123 ? 1.348 6.686 7.983 1.00 86.56 123 LEU A N 1
ATOM 1001 C CA . LEU A 1 123 ? 0.019 7.295 8.014 1.00 86.56 123 LEU A CA 1
ATOM 1002 C C . LEU A 1 123 ? -1.072 6.224 8.180 1.00 86.56 123 LEU A C 1
ATOM 1004 O O . LEU A 1 123 ? -1.943 6.342 9.044 1.00 86.56 123 LEU A O 1
ATOM 1008 N N . LEU A 1 124 ? -0.994 5.140 7.404 1.00 86.00 124 LEU A N 1
ATOM 1009 C CA . LEU A 1 124 ? -1.950 4.034 7.475 1.00 86.00 124 LEU A CA 1
ATOM 1010 C C . LEU A 1 124 ? -1.858 3.257 8.779 1.00 86.00 124 LEU A C 1
ATOM 1012 O O . LEU A 1 124 ? -2.886 2.902 9.352 1.00 86.00 124 LEU A O 1
ATOM 1016 N N . ALA A 1 125 ? -0.650 3.055 9.300 1.00 84.06 125 ALA A N 1
ATOM 1017 C CA . ALA A 1 125 ? -0.462 2.447 10.608 1.00 84.06 125 ALA A CA 1
ATOM 1018 C C . ALA A 1 125 ? -1.239 3.187 11.706 1.00 84.06 125 ALA A C 1
ATOM 1020 O O . ALA A 1 125 ? -1.928 2.565 12.522 1.00 84.06 125 ALA A O 1
ATOM 1021 N N . PHE A 1 126 ? -1.183 4.522 11.691 1.00 82.56 126 PHE A N 1
ATOM 1022 C CA . PHE A 1 126 ? -1.945 5.352 12.615 1.00 82.56 126 PHE A CA 1
ATOM 1023 C C . PHE A 1 126 ? -3.457 5.218 12.391 1.00 82.56 126 PHE A C 1
ATOM 1025 O O . PHE A 1 126 ? -4.209 5.028 13.352 1.00 82.56 126 PHE A O 1
ATOM 1032 N N . PHE A 1 127 ? -3.909 5.257 11.136 1.00 83.56 127 PHE A N 1
ATOM 1033 C CA . PHE A 1 127 ? -5.328 5.128 10.804 1.00 83.56 127 PHE A CA 1
ATOM 1034 C C . PHE A 1 127 ? -5.914 3.756 11.145 1.00 83.56 127 PHE A C 1
ATOM 1036 O O . PHE A 1 127 ? -7.055 3.690 11.593 1.00 83.56 127 PHE A O 1
ATOM 1043 N N . TYR A 1 128 ? -5.171 2.660 11.003 1.00 83.38 128 TYR A N 1
ATOM 1044 C CA . TYR A 1 128 ? -5.720 1.318 11.224 1.00 83.38 128 TYR A CA 1
ATOM 1045 C C . TYR A 1 128 ? -5.660 0.880 12.682 1.00 83.38 128 TYR A C 1
ATOM 1047 O O . TYR A 1 128 ? -6.586 0.227 13.163 1.00 83.38 128 TYR A O 1
ATOM 1055 N N . MET A 1 129 ? -4.594 1.238 13.401 1.00 83.19 129 MET A N 1
ATOM 1056 C CA . MET A 1 129 ? -4.287 0.668 14.719 1.00 83.19 129 MET A CA 1
ATOM 1057 C C . MET A 1 129 ? -4.295 1.702 15.853 1.00 83.19 129 MET A C 1
ATOM 1059 O O . MET A 1 129 ? -4.225 1.340 17.028 1.00 83.19 129 MET A O 1
ATOM 1063 N N . GLY A 1 130 ? -4.444 2.992 15.538 1.00 78.88 130 GLY A N 1
ATOM 1064 C CA . GLY A 1 130 ? -4.510 4.062 16.529 1.00 78.88 130 GLY A CA 1
ATOM 1065 C C . GLY A 1 130 ? -3.177 4.318 17.242 1.00 78.88 130 GLY A C 1
ATOM 1066 O O . GLY A 1 130 ? -2.100 4.268 16.650 1.00 78.88 130 GLY A O 1
ATOM 1067 N N . SER A 1 131 ? -3.241 4.658 18.532 1.00 75.19 131 SER A N 1
ATOM 1068 C CA . SER A 1 131 ? -2.086 5.109 19.324 1.00 75.19 131 SER A CA 1
ATOM 1069 C C . SER A 1 131 ? -1.408 4.024 20.167 1.00 75.19 131 SER A C 1
ATOM 1071 O O . SER A 1 131 ? -0.601 4.347 21.039 1.00 75.19 131 SER A O 1
ATOM 1073 N N . ILE A 1 132 ? -1.700 2.745 19.917 1.00 84.69 132 ILE A N 1
ATOM 1074 C CA . ILE A 1 132 ? -1.113 1.634 20.675 1.00 84.69 132 ILE A CA 1
ATOM 1075 C C . ILE A 1 132 ? 0.404 1.593 20.425 1.00 84.69 132 ILE A C 1
ATOM 1077 O O . ILE A 1 132 ? 0.862 1.530 19.287 1.00 84.69 132 ILE A O 1
ATOM 1081 N N . LYS A 1 133 ? 1.209 1.632 21.496 1.00 85.00 133 LYS A N 1
ATOM 1082 C CA . LYS A 1 133 ? 2.681 1.680 21.387 1.00 85.00 133 LYS A CA 1
ATOM 1083 C C . LYS A 1 133 ? 3.251 0.461 20.656 1.00 85.00 133 LYS A C 1
ATOM 1085 O O . LYS A 1 133 ? 4.100 0.622 19.786 1.00 85.00 133 LYS A O 1
ATOM 1090 N N . ALA A 1 134 ? 2.751 -0.734 20.973 1.00 87.25 134 ALA A N 1
ATOM 1091 C CA . ALA A 1 134 ? 3.228 -1.985 20.387 1.00 87.25 134 ALA A CA 1
ATOM 1092 C C . ALA A 1 134 ? 3.062 -2.027 18.857 1.00 87.25 134 ALA A C 1
ATOM 1094 O O . ALA A 1 134 ? 3.988 -2.422 18.157 1.00 87.25 134 ALA A O 1
ATOM 1095 N N . THR A 1 135 ? 1.929 -1.560 18.321 1.00 87.06 135 THR A N 1
ATOM 1096 C CA . THR A 1 135 ? 1.685 -1.564 16.868 1.00 87.06 135 THR A CA 1
ATOM 1097 C C . THR A 1 135 ? 2.557 -0.548 16.138 1.00 87.06 135 THR A C 1
ATOM 1099 O O . THR A 1 135 ? 3.038 -0.831 15.047 1.00 87.06 135 THR A O 1
ATOM 1102 N N . ARG A 1 136 ? 2.828 0.611 16.751 1.00 87.94 136 ARG A N 1
ATOM 1103 C CA . ARG A 1 136 ? 3.758 1.611 16.201 1.00 87.94 136 ARG A CA 1
ATOM 1104 C C . ARG A 1 136 ? 5.181 1.073 16.114 1.00 87.94 136 ARG A C 1
ATOM 1106 O O . ARG A 1 136 ? 5.810 1.216 15.073 1.00 87.94 136 ARG A O 1
ATOM 1113 N N . ILE A 1 137 ? 5.659 0.436 17.185 1.00 90.56 137 ILE A N 1
ATOM 1114 C CA . ILE A 1 137 ? 6.969 -0.227 17.193 1.00 90.56 137 ILE A CA 1
ATOM 1115 C C . ILE A 1 137 ? 6.995 -1.320 16.123 1.00 90.56 137 ILE A C 1
ATOM 1117 O O . ILE A 1 137 ? 7.930 -1.359 15.333 1.00 90.56 137 ILE A O 1
ATOM 1121 N N . GLY A 1 138 ? 5.941 -2.139 16.035 1.00 92.06 138 GLY A N 1
ATOM 1122 C CA . GLY A 1 138 ? 5.804 -3.164 15.001 1.00 92.06 138 GLY A CA 1
ATOM 1123 C C . GLY A 1 138 ? 5.973 -2.607 13.586 1.00 92.06 138 GLY A C 1
ATOM 1124 O O . GLY A 1 138 ? 6.766 -3.139 12.821 1.00 92.06 138 GLY A O 1
ATOM 1125 N N . VAL A 1 139 ? 5.314 -1.495 13.256 1.00 93.44 139 VAL A N 1
ATOM 1126 C CA . VAL A 1 139 ? 5.427 -0.869 11.926 1.00 93.44 139 VAL A CA 1
ATOM 1127 C C . VAL A 1 139 ? 6.816 -0.282 11.672 1.00 93.44 139 VAL A C 1
ATOM 1129 O O . VAL A 1 139 ? 7.348 -0.435 10.577 1.00 93.44 139 VAL A O 1
ATOM 1132 N N . VAL A 1 140 ? 7.440 0.353 12.668 1.00 93.75 140 VAL A N 1
ATOM 1133 C CA . VAL A 1 140 ? 8.826 0.841 12.539 1.00 93.75 140 VAL A CA 1
ATOM 1134 C C . VAL A 1 140 ? 9.784 -0.320 12.273 1.00 93.75 140 VAL A C 1
ATOM 1136 O O . VAL A 1 140 ? 10.640 -0.214 11.397 1.00 93.75 140 VAL A O 1
ATOM 1139 N N . LEU A 1 141 ? 9.612 -1.442 12.977 1.00 95.75 141 LEU A N 1
ATOM 1140 C CA . LEU A 1 141 ? 10.396 -2.654 12.749 1.00 95.75 141 LEU A CA 1
ATOM 1141 C C . LEU A 1 141 ? 10.141 -3.239 11.355 1.00 95.75 141 LEU A C 1
ATOM 1143 O O . LEU A 1 141 ? 11.101 -3.612 10.693 1.00 95.75 141 LEU A O 1
ATOM 1147 N N . GLN A 1 142 ? 8.893 -3.267 10.875 1.00 96.75 142 GLN A N 1
ATOM 1148 C CA . GLN A 1 142 ? 8.564 -3.701 9.511 1.00 96.75 142 GLN A CA 1
ATOM 1149 C C . GLN A 1 142 ? 9.265 -2.840 8.456 1.00 96.75 142 GLN A C 1
ATOM 1151 O O . GLN A 1 142 ? 9.861 -3.382 7.528 1.00 96.75 142 GLN A O 1
ATOM 1156 N N . ILE A 1 143 ? 9.241 -1.511 8.610 1.00 96.25 143 ILE A N 1
ATOM 1157 C CA . ILE A 1 143 ? 9.933 -0.587 7.701 1.00 96.25 143 ILE A CA 1
ATOM 1158 C C . ILE A 1 143 ? 11.443 -0.835 7.745 1.00 96.25 143 ILE A C 1
ATOM 1160 O O . ILE A 1 143 ? 12.050 -1.058 6.702 1.00 96.25 143 ILE A O 1
ATOM 1164 N N . GLY A 1 144 ? 12.045 -0.832 8.939 1.00 97.19 144 GLY A N 1
ATOM 1165 C CA . GLY A 1 144 ? 13.489 -1.004 9.106 1.00 97.19 144 GLY A CA 1
ATOM 1166 C C . GLY A 1 144 ? 13.985 -2.350 8.581 1.00 97.19 144 GLY A C 1
ATOM 1167 O O . GLY A 1 144 ? 14.949 -2.396 7.822 1.00 97.19 144 GLY A O 1
ATOM 1168 N N . PHE A 1 145 ? 13.285 -3.436 8.916 1.00 97.81 145 PHE A N 1
ATOM 1169 C CA . PHE A 1 145 ? 13.599 -4.774 8.422 1.00 97.81 145 PHE A CA 1
ATOM 1170 C C . PHE A 1 145 ? 13.465 -4.861 6.900 1.00 97.81 145 PHE A C 1
ATOM 1172 O O . PHE A 1 145 ? 14.354 -5.388 6.239 1.00 97.81 145 PHE A O 1
ATOM 1179 N N . SER A 1 146 ? 12.393 -4.308 6.326 1.00 97.81 146 SER A N 1
ATOM 1180 C CA . SER A 1 146 ? 12.162 -4.392 4.881 1.00 97.81 146 SER A CA 1
ATOM 1181 C C . SER A 1 146 ? 13.148 -3.530 4.086 1.00 97.81 146 SER A C 1
ATOM 1183 O O . SER A 1 146 ? 13.618 -3.964 3.040 1.00 97.81 146 SER A O 1
ATOM 1185 N N . LEU A 1 147 ? 13.523 -2.349 4.591 1.00 97.00 147 LEU A N 1
ATOM 1186 C CA . LEU A 1 147 ? 14.594 -1.535 4.004 1.00 97.00 147 LEU A CA 1
ATOM 1187 C C . LEU A 1 147 ? 15.958 -2.224 4.121 1.00 97.00 147 LEU A C 1
ATOM 1189 O O . LEU A 1 147 ? 16.741 -2.189 3.175 1.00 97.00 147 LEU A O 1
ATOM 1193 N N . GLY A 1 148 ? 16.226 -2.890 5.248 1.00 97.06 148 GLY A N 1
ATOM 1194 C CA . GLY A 1 148 ? 17.407 -3.734 5.412 1.00 97.06 148 GLY A CA 1
ATOM 1195 C C . GLY A 1 148 ? 17.444 -4.857 4.376 1.00 97.06 148 GLY A C 1
ATOM 1196 O O . GLY A 1 148 ? 18.445 -5.012 3.687 1.00 97.06 148 GLY A O 1
ATOM 1197 N N . ALA A 1 149 ? 16.338 -5.583 4.196 1.00 96.25 149 ALA A N 1
ATOM 1198 C CA . ALA A 1 149 ? 16.216 -6.626 3.179 1.00 96.25 149 ALA A CA 1
ATOM 1199 C C . ALA A 1 149 ? 16.387 -6.077 1.751 1.00 96.25 149 ALA A C 1
ATOM 1201 O O . ALA A 1 149 ? 17.069 -6.691 0.939 1.00 96.25 149 ALA A O 1
ATOM 1202 N N . PHE A 1 150 ? 15.828 -4.900 1.459 1.00 95.81 150 PHE A N 1
ATOM 1203 C CA . PHE A 1 150 ? 15.995 -4.212 0.177 1.00 95.81 150 PHE A CA 1
ATOM 1204 C C . PHE A 1 150 ? 17.461 -3.853 -0.104 1.00 95.81 150 PHE A C 1
ATOM 1206 O O . PHE A 1 150 ? 17.954 -4.071 -1.208 1.00 95.81 150 PHE A O 1
ATOM 1213 N N . TYR A 1 151 ? 18.179 -3.351 0.903 1.00 95.12 151 TYR A N 1
ATOM 1214 C CA . TYR A 1 151 ? 19.603 -3.049 0.778 1.00 95.12 151 TYR A CA 1
ATOM 1215 C C . TYR A 1 151 ? 20.461 -4.316 0.654 1.00 95.12 151 TYR A C 1
ATOM 1217 O O . TYR A 1 151 ? 21.382 -4.357 -0.155 1.00 95.12 151 TYR A O 1
ATOM 1225 N N . LEU A 1 152 ? 20.136 -5.374 1.402 1.00 95.38 152 LEU A N 1
ATOM 1226 C CA . LEU A 1 152 ? 20.812 -6.667 1.279 1.00 95.38 152 LEU A CA 1
ATOM 1227 C C . LEU A 1 152 ? 20.602 -7.296 -0.105 1.00 95.38 152 LEU A C 1
ATOM 1229 O O . LEU A 1 152 ? 21.545 -7.860 -0.648 1.00 95.38 152 LEU A O 1
ATOM 1233 N N . ALA A 1 153 ? 19.409 -7.161 -0.694 1.00 93.50 153 ALA A N 1
ATOM 1234 C CA . ALA A 1 153 ? 19.150 -7.600 -2.064 1.00 93.50 153 ALA A CA 1
ATOM 1235 C C . ALA A 1 153 ? 20.023 -6.836 -3.074 1.00 93.50 153 ALA A C 1
ATOM 1237 O O . ALA A 1 153 ? 20.648 -7.450 -3.930 1.00 93.50 153 ALA A O 1
ATOM 1238 N N . TYR A 1 154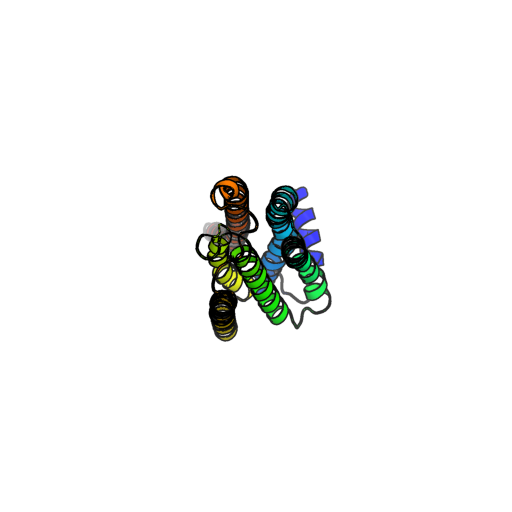 ? 20.159 -5.513 -2.911 1.00 92.56 154 TYR A N 1
ATOM 1239 C CA . TYR A 1 154 ? 21.083 -4.713 -3.722 1.00 92.56 154 TYR A CA 1
ATOM 1240 C C . TYR A 1 154 ? 22.540 -5.186 -3.597 1.00 92.56 154 TYR A C 1
ATOM 1242 O O . TYR A 1 154 ? 23.235 -5.284 -4.604 1.00 92.56 154 TYR A O 1
ATOM 1250 N N . LEU A 1 155 ? 23.004 -5.497 -2.382 1.00 93.31 155 LEU A N 1
ATOM 1251 C CA . LEU A 1 155 ? 24.362 -6.009 -2.171 1.00 93.31 155 LEU A CA 1
ATOM 1252 C C . LEU A 1 155 ? 24.582 -7.390 -2.798 1.00 93.31 155 LEU A C 1
ATOM 1254 O O . LEU A 1 155 ? 25.712 -7.713 -3.143 1.00 93.31 155 LEU A O 1
ATOM 1258 N N . TRP A 1 156 ? 23.528 -8.197 -2.931 1.00 92.06 156 TRP A N 1
ATOM 1259 C CA . TRP A 1 156 ? 23.610 -9.528 -3.526 1.00 92.06 156 TRP A CA 1
ATOM 1260 C C . TRP A 1 156 ? 23.768 -9.480 -5.050 1.00 92.06 156 TRP A C 1
ATOM 1262 O O . TRP A 1 156 ? 24.579 -10.216 -5.602 1.00 92.06 156 TRP A O 1
ATOM 1272 N N . ASP A 1 157 ? 23.017 -8.604 -5.722 1.00 86.00 157 ASP A N 1
ATOM 1273 C CA . ASP A 1 157 ? 23.058 -8.476 -7.186 1.00 86.00 157 ASP A CA 1
ATOM 1274 C C . ASP A 1 157 ? 24.085 -7.432 -7.675 1.00 86.00 157 ASP A C 1
ATOM 1276 O O . ASP A 1 157 ? 24.301 -7.298 -8.881 1.00 86.00 157 ASP A O 1
ATOM 1280 N N . GLU A 1 158 ? 24.689 -6.663 -6.758 1.00 85.19 158 GLU A N 1
ATOM 1281 C CA . GLU A 1 158 ? 25.600 -5.518 -6.979 1.00 85.19 158 GLU A CA 1
ATOM 1282 C C . GLU A 1 158 ? 25.029 -4.376 -7.848 1.00 85.19 158 GLU A C 1
ATOM 1284 O O . GLU A 1 158 ? 25.688 -3.365 -8.100 1.00 85.19 158 GLU A O 1
ATOM 1289 N N . LYS A 1 159 ? 23.783 -4.507 -8.304 1.00 86.25 159 LYS A N 1
ATOM 1290 C CA . LYS A 1 159 ? 23.035 -3.517 -9.080 1.00 86.25 159 LYS A CA 1
ATOM 1291 C C . LYS A 1 159 ? 21.540 -3.776 -8.951 1.00 86.25 159 LYS A C 1
ATOM 1293 O O . LYS A 1 159 ? 21.105 -4.909 -8.772 1.00 86.25 159 LYS A O 1
ATOM 1298 N N . PHE A 1 160 ? 20.737 -2.733 -9.133 1.00 88.00 160 PHE A N 1
ATOM 1299 C CA . PHE A 1 160 ? 19.302 -2.923 -9.332 1.00 88.00 160 PHE A CA 1
ATOM 1300 C C . PHE A 1 160 ? 19.025 -3.454 -10.748 1.00 88.00 160 PHE A C 1
ATOM 1302 O O . PHE A 1 160 ? 19.651 -2.983 -11.706 1.00 88.00 160 PHE A O 1
ATOM 1309 N N . PRO A 1 161 ? 18.080 -4.397 -10.916 1.00 87.44 161 PRO A N 1
ATOM 1310 C CA . PRO A 1 161 ? 17.586 -4.781 -12.230 1.00 87.44 161 PRO A CA 1
ATOM 1311 C C . PRO A 1 161 ? 17.085 -3.568 -13.025 1.00 87.44 161 PRO A C 1
ATOM 1313 O O . PRO A 1 161 ? 16.379 -2.708 -12.501 1.00 87.44 161 PRO A O 1
ATOM 1316 N N . SER A 1 162 ? 17.429 -3.518 -14.310 1.00 82.81 162 SER A N 1
ATOM 1317 C CA . SER A 1 162 ? 17.014 -2.452 -15.227 1.00 82.81 162 SER A CA 1
ATOM 1318 C C . SER A 1 162 ? 16.062 -3.011 -16.282 1.00 82.81 162 SER A C 1
ATOM 1320 O O . SER A 1 162 ? 16.453 -3.199 -17.432 1.00 82.81 162 SER A O 1
ATOM 1322 N N . ASN A 1 163 ? 14.821 -3.305 -15.885 1.00 88.50 163 ASN A N 1
ATOM 1323 C CA . ASN A 1 163 ? 13.821 -3.879 -16.797 1.00 88.50 163 ASN A CA 1
ATOM 1324 C C . ASN A 1 163 ? 13.242 -2.842 -17.773 1.00 88.50 163 ASN A C 1
ATOM 1326 O O . ASN A 1 163 ? 12.945 -3.151 -18.922 1.00 88.50 163 ASN A O 1
ATOM 1330 N N . ILE A 1 164 ? 13.115 -1.593 -17.319 1.00 87.38 164 ILE A N 1
ATOM 1331 C CA . ILE A 1 164 ? 12.717 -0.440 -18.131 1.00 87.38 164 ILE A CA 1
ATOM 1332 C C . ILE A 1 164 ? 13.787 0.637 -17.914 1.00 87.38 164 ILE A C 1
ATOM 1334 O O . ILE A 1 164 ? 14.070 0.949 -16.752 1.00 87.38 164 ILE A O 1
ATOM 1338 N N . PRO A 1 165 ? 14.385 1.211 -18.976 1.00 86.12 165 PRO A N 1
ATOM 1339 C CA . PRO A 1 165 ? 15.330 2.313 -18.824 1.00 86.12 165 PRO A CA 1
ATOM 1340 C C . PRO A 1 165 ? 14.686 3.493 -18.090 1.00 86.12 165 PRO A C 1
ATOM 1342 O O . PRO A 1 165 ? 13.504 3.791 -18.289 1.00 86.12 165 PRO A O 1
ATOM 1345 N N . ILE A 1 166 ? 15.447 4.168 -17.228 1.00 80.12 166 ILE A N 1
ATOM 1346 C CA . ILE A 1 166 ? 14.902 5.156 -16.285 1.00 80.12 166 ILE A CA 1
ATOM 1347 C C . ILE A 1 166 ? 14.228 6.341 -16.995 1.00 80.12 166 ILE A C 1
ATOM 1349 O O . ILE A 1 166 ? 13.214 6.860 -16.532 1.00 80.12 166 ILE A O 1
ATOM 1353 N N . GLU A 1 167 ? 14.728 6.710 -18.172 1.00 83.06 167 GLU A N 1
ATOM 1354 C CA . GLU A 1 167 ? 14.173 7.722 -19.069 1.00 83.06 167 GLU A CA 1
ATOM 1355 C C . GLU A 1 167 ? 12.742 7.404 -19.537 1.00 83.06 167 GLU A C 1
ATOM 1357 O O . GLU A 1 167 ? 11.946 8.314 -19.770 1.00 83.06 167 GLU A O 1
ATOM 1362 N N . HIS A 1 168 ? 12.369 6.124 -19.600 1.00 87.69 168 HIS A N 1
ATOM 1363 C CA . HIS A 1 168 ? 11.025 5.677 -19.968 1.00 87.69 168 HIS A CA 1
ATOM 1364 C C . HIS A 1 168 ? 10.093 5.515 -18.756 1.00 87.69 168 HIS A C 1
ATOM 1366 O O . HIS A 1 168 ? 8.903 5.239 -18.913 1.00 87.69 168 HIS A O 1
ATOM 137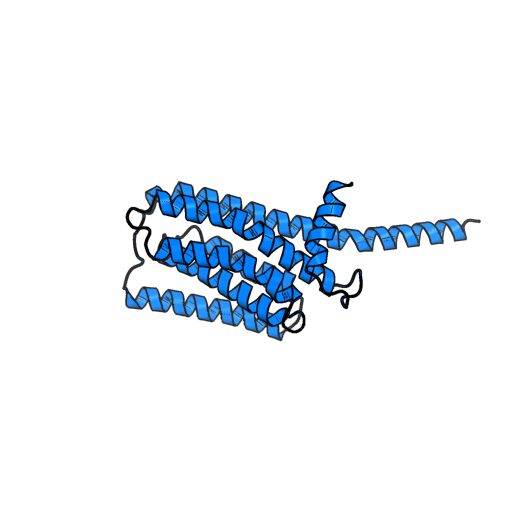2 N N . MET A 1 169 ? 10.587 5.745 -17.535 1.00 90.44 169 MET A N 1
ATOM 1373 C CA . MET A 1 169 ? 9.802 5.594 -16.306 1.00 90.44 169 MET A CA 1
ATOM 1374 C C . MET A 1 169 ? 8.952 6.816 -15.944 1.00 90.44 169 MET A C 1
ATOM 1376 O O . MET A 1 169 ? 8.157 6.754 -15.006 1.00 90.44 169 MET A O 1
ATOM 1380 N N . VAL A 1 170 ? 9.066 7.924 -16.678 1.00 92.38 170 VAL A N 1
ATOM 1381 C CA . VAL A 1 170 ? 8.296 9.148 -16.396 1.00 92.38 170 VAL A CA 1
ATOM 1382 C C . VAL A 1 170 ? 6.788 8.869 -16.387 1.00 92.38 170 VAL A C 1
ATOM 1384 O O . VAL A 1 170 ? 6.084 9.323 -15.486 1.00 92.38 170 VAL A O 1
ATOM 1387 N N . GLY A 1 171 ? 6.300 8.062 -17.337 1.00 92.44 171 GLY A N 1
ATOM 1388 C CA . GLY A 1 171 ? 4.883 7.699 -17.433 1.00 92.44 171 GLY A CA 1
ATOM 1389 C C . GLY A 1 171 ? 4.378 6.979 -16.183 1.00 92.44 171 GLY A C 1
ATOM 1390 O O . GLY A 1 171 ? 3.420 7.429 -15.550 1.00 92.44 171 GLY A O 1
ATOM 1391 N N . VAL A 1 172 ? 5.066 5.909 -15.768 1.00 94.50 172 VAL A N 1
ATOM 1392 C CA . VAL A 1 172 ? 4.699 5.176 -14.546 1.00 94.50 172 VAL A CA 1
ATOM 1393 C C . VAL A 1 172 ? 4.875 6.033 -13.293 1.00 94.50 172 VAL A C 1
ATOM 1395 O O . VAL A 1 172 ? 4.102 5.901 -12.346 1.00 94.50 172 VAL A O 1
ATOM 1398 N N . GLY A 1 173 ? 5.838 6.957 -13.300 1.00 94.38 173 GLY A N 1
ATOM 1399 C CA . GLY A 1 173 ? 6.047 7.914 -12.221 1.00 94.38 173 GLY A CA 1
ATOM 1400 C C . GLY A 1 173 ? 4.867 8.858 -12.020 1.00 94.38 173 GLY A C 1
ATOM 1401 O O . GLY A 1 173 ? 4.390 9.004 -10.896 1.00 94.38 173 GLY A O 1
ATOM 1402 N N . ILE A 1 174 ? 4.337 9.434 -13.101 1.00 95.88 174 ILE A N 1
ATOM 1403 C CA . ILE A 1 174 ? 3.151 10.301 -13.055 1.00 95.88 174 ILE A CA 1
ATOM 1404 C C . ILE A 1 174 ? 1.921 9.512 -12.589 1.00 95.88 174 ILE A C 1
ATOM 1406 O O . ILE A 1 174 ? 1.192 9.988 -11.718 1.00 95.88 174 ILE A O 1
ATOM 1410 N N . ILE A 1 175 ? 1.711 8.298 -13.116 1.00 96.44 175 ILE A N 1
ATOM 1411 C CA . ILE A 1 175 ? 0.600 7.426 -12.697 1.00 96.44 175 ILE A CA 1
ATOM 1412 C C . ILE A 1 175 ? 0.714 7.110 -11.202 1.00 96.44 175 ILE A C 1
ATOM 1414 O O . ILE A 1 175 ? -0.253 7.280 -10.463 1.00 96.44 175 ILE A O 1
ATOM 1418 N N . SER A 1 176 ? 1.902 6.712 -10.739 1.00 96.19 176 SER A N 1
ATOM 1419 C CA . SER A 1 176 ? 2.180 6.423 -9.329 1.00 96.19 176 SER A CA 1
ATOM 1420 C C . SER A 1 176 ? 1.896 7.631 -8.436 1.00 96.19 176 SER A C 1
ATOM 1422 O O . SER A 1 176 ? 1.188 7.505 -7.436 1.00 96.19 176 SER A O 1
ATOM 1424 N N . ALA A 1 177 ? 2.382 8.814 -8.818 1.00 95.31 177 ALA A N 1
ATOM 1425 C CA . ALA A 1 177 ? 2.204 10.033 -8.042 1.00 95.31 177 ALA A CA 1
ATOM 1426 C C . ALA A 1 177 ? 0.740 10.483 -7.975 1.00 95.31 177 ALA A C 1
ATOM 1428 O O . ALA A 1 177 ? 0.259 10.870 -6.904 1.00 95.31 177 ALA A O 1
ATOM 1429 N N . LEU A 1 178 ? 0.012 10.389 -9.091 1.00 96.25 178 LEU A N 1
ATOM 1430 C CA . LEU A 1 178 ? -1.420 10.663 -9.134 1.00 96.25 178 LEU A CA 1
ATOM 1431 C C . LEU A 1 178 ? -2.188 9.676 -8.248 1.00 96.25 178 LEU A C 1
ATOM 1433 O O . LEU A 1 178 ? -2.978 10.102 -7.407 1.00 96.25 178 LEU A O 1
ATOM 1437 N N . SER A 1 179 ? -1.914 8.376 -8.377 1.00 95.56 179 SER A N 1
ATOM 1438 C CA . SER A 1 179 ? -2.528 7.330 -7.557 1.00 95.56 179 SER A CA 1
ATOM 1439 C C . SER A 1 179 ? -2.262 7.535 -6.064 1.00 95.56 179 SER A C 1
ATOM 1441 O O . SER A 1 179 ? -3.193 7.453 -5.264 1.00 95.56 179 SER A O 1
ATOM 1443 N N . ALA A 1 180 ? -1.029 7.867 -5.676 1.00 94.00 180 ALA A N 1
ATOM 1444 C CA . ALA A 1 180 ? -0.671 8.149 -4.287 1.00 94.00 180 ALA A CA 1
ATOM 1445 C C . ALA A 1 180 ? -1.413 9.383 -3.758 1.00 94.00 180 ALA A C 1
ATOM 1447 O O . ALA A 1 180 ? -1.960 9.361 -2.655 1.00 94.00 180 ALA A O 1
ATOM 1448 N N . SER A 1 181 ? -1.483 10.444 -4.563 1.00 93.31 181 SER A N 1
ATOM 1449 C CA . SER A 1 181 ? -2.174 11.683 -4.204 1.00 93.31 181 SER A CA 1
ATOM 1450 C C . SER A 1 181 ? -3.675 11.457 -4.029 1.00 93.31 181 SER A C 1
ATOM 1452 O O . SER A 1 181 ? -4.242 11.872 -3.020 1.00 93.31 181 SER A O 1
ATOM 1454 N N . LEU A 1 182 ? -4.314 10.740 -4.960 1.00 93.88 182 LEU A N 1
ATOM 1455 C CA . LEU A 1 182 ? -5.725 10.358 -4.869 1.00 93.88 182 LEU A CA 1
ATOM 1456 C C . LEU A 1 182 ? -5.990 9.478 -3.647 1.00 93.88 182 LEU A C 1
ATOM 1458 O O . LEU A 1 182 ? -6.975 9.688 -2.940 1.00 93.88 182 LEU A O 1
ATOM 1462 N N . TYR A 1 183 ? -5.092 8.535 -3.361 1.00 92.12 183 TYR A N 1
ATOM 1463 C CA . TYR A 1 183 ? -5.193 7.670 -2.193 1.00 92.12 183 TYR A CA 1
ATOM 1464 C C . TYR A 1 183 ? -5.134 8.474 -0.887 1.00 92.12 183 TYR A C 1
ATOM 1466 O O . TYR A 1 183 ? -6.016 8.354 -0.034 1.00 92.12 183 TYR A O 1
ATOM 1474 N N . VAL A 1 184 ? -4.125 9.335 -0.734 1.00 90.06 184 VAL A N 1
ATOM 1475 C CA . VAL A 1 184 ? -3.974 10.189 0.452 1.00 90.06 184 VAL A CA 1
ATOM 1476 C C . VAL A 1 184 ? -5.152 11.152 0.576 1.00 90.06 184 VAL A C 1
ATOM 1478 O O . VAL A 1 184 ? -5.698 11.299 1.668 1.00 90.06 184 VAL A O 1
ATOM 1481 N N . PHE A 1 185 ? -5.600 11.753 -0.528 1.00 89.31 185 PHE A N 1
ATOM 1482 C CA . PHE A 1 185 ? -6.757 12.645 -0.550 1.00 89.31 185 PHE A CA 1
ATOM 1483 C C . PHE A 1 185 ? -8.045 11.939 -0.110 1.00 89.31 185 PHE A C 1
ATOM 1485 O O . PHE A 1 185 ? -8.797 12.477 0.706 1.00 89.31 185 PHE A O 1
ATOM 1492 N N . MET A 1 186 ? -8.283 10.720 -0.597 1.00 87.62 186 MET A N 1
ATOM 1493 C CA . MET A 1 186 ? -9.412 9.885 -0.192 1.00 87.62 186 MET A CA 1
ATOM 1494 C C . MET A 1 186 ? -9.374 9.603 1.315 1.00 87.62 186 MET A C 1
ATOM 1496 O O . MET A 1 186 ? -10.370 9.813 2.011 1.00 87.62 186 MET A O 1
ATOM 1500 N N . MET A 1 187 ? -8.218 9.181 1.834 1.00 85.75 187 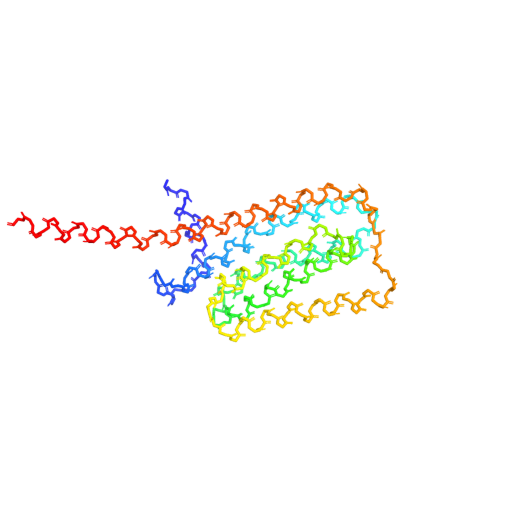MET A N 1
ATOM 1501 C CA . MET A 1 187 ? -8.049 8.881 3.257 1.00 85.75 187 MET A CA 1
ATOM 1502 C C . MET A 1 187 ? -8.198 10.127 4.134 1.00 85.75 187 MET A C 1
ATOM 1504 O O . MET A 1 187 ? -8.880 10.079 5.158 1.00 85.75 187 MET A O 1
ATOM 1508 N N . ALA A 1 188 ? -7.626 11.258 3.718 1.00 85.12 188 ALA A N 1
ATOM 1509 C CA . ALA A 1 188 ? -7.746 12.533 4.416 1.00 85.12 188 ALA A CA 1
ATOM 1510 C C . ALA A 1 188 ? -9.194 13.047 4.429 1.00 85.12 188 ALA A C 1
ATOM 1512 O O . ALA A 1 188 ? -9.695 13.443 5.480 1.00 85.12 188 ALA A O 1
ATOM 1513 N N . SER A 1 189 ? -9.896 12.982 3.294 1.00 81.81 189 SER A N 1
ATOM 1514 C CA . SER A 1 189 ? -11.304 13.389 3.182 1.00 81.81 189 SER A CA 1
ATOM 1515 C C . SER A 1 189 ? -12.209 12.547 4.076 1.00 81.81 189 SER A C 1
ATOM 1517 O O . SER A 1 189 ? -13.089 13.072 4.758 1.00 81.81 189 SER A O 1
ATOM 1519 N N . TYR A 1 190 ? -11.974 11.235 4.115 1.00 75.38 190 TYR A N 1
ATOM 1520 C CA . TYR A 1 190 ? -12.727 10.337 4.980 1.00 75.38 190 TYR A CA 1
ATOM 1521 C C . TYR A 1 190 ? -12.437 10.594 6.466 1.00 75.38 190 TYR A C 1
ATOM 1523 O O . TYR A 1 190 ? -13.357 10.663 7.285 1.00 75.38 190 TYR A O 1
ATOM 1531 N N . TYR A 1 191 ? -11.167 10.814 6.814 1.00 75.50 191 TYR A N 1
ATOM 1532 C CA . TYR A 1 191 ? -10.770 11.205 8.163 1.00 75.50 191 TYR A CA 1
ATOM 1533 C C . TYR A 1 191 ? -11.428 12.527 8.595 1.00 75.50 191 TYR A C 1
ATOM 1535 O O . TYR A 1 191 ? -11.984 12.597 9.692 1.00 75.50 191 TYR A O 1
ATOM 1543 N N . ALA A 1 192 ? -11.456 13.544 7.728 1.00 74.62 192 ALA A N 1
ATOM 1544 C CA . ALA A 1 192 ? -12.095 14.831 8.005 1.00 74.62 192 ALA A CA 1
ATOM 1545 C C . ALA A 1 192 ? -13.598 14.680 8.303 1.00 74.62 192 ALA A C 1
ATOM 1547 O O . ALA A 1 192 ? -14.081 15.162 9.327 1.00 74.62 192 ALA A O 1
ATOM 1548 N N . GLN A 1 193 ? -14.328 13.911 7.487 1.00 68.88 193 GLN A N 1
ATOM 1549 C CA . GLN A 1 193 ? -15.756 13.638 7.717 1.00 68.88 193 GLN A CA 1
ATOM 1550 C C . GLN A 1 193 ? -16.014 12.941 9.063 1.00 68.88 193 GLN A C 1
ATOM 1552 O O . GLN A 1 193 ? -17.002 13.218 9.750 1.00 68.88 193 GLN A O 1
ATOM 1557 N N . ILE A 1 194 ? -15.114 12.043 9.464 1.00 64.69 194 ILE A N 1
ATOM 1558 C CA . ILE A 1 194 ? -15.175 11.350 10.752 1.00 64.69 194 ILE A CA 1
ATOM 1559 C C . ILE A 1 194 ? -14.932 12.304 11.932 1.00 64.69 194 ILE A C 1
ATOM 1561 O O . ILE A 1 194 ? -15.576 12.163 12.982 1.00 64.69 194 ILE A O 1
ATOM 1565 N N . VAL A 1 195 ? -13.991 13.239 11.795 1.00 63.81 195 VAL A N 1
ATOM 1566 C CA . VAL A 1 195 ? -13.634 14.212 12.840 1.00 63.81 195 VAL A CA 1
ATOM 1567 C C . VAL A 1 195 ? -14.713 15.287 13.001 1.00 63.81 195 VAL A C 1
ATOM 1569 O O . VAL A 1 195 ? -15.062 15.624 14.132 1.00 63.81 195 VAL A O 1
ATOM 1572 N N . ASP A 1 196 ? -15.322 15.748 11.909 1.00 60.56 196 ASP A N 1
ATOM 1573 C CA . ASP A 1 196 ? -16.362 16.786 11.944 1.00 60.56 196 ASP A CA 1
ATOM 1574 C C . ASP A 1 196 ? -17.694 16.299 12.540 1.00 60.56 196 ASP A C 1
ATOM 1576 O O . ASP A 1 196 ? -18.477 17.083 13.090 1.00 60.56 196 ASP A O 1
ATOM 1580 N N . SER A 1 197 ? -17.969 14.994 12.458 1.00 58.72 197 SER A N 1
ATOM 1581 C CA . SER A 1 197 ? -19.248 14.406 12.875 1.00 58.72 197 SER A CA 1
ATOM 1582 C C . SER A 1 197 ? -19.566 14.601 14.379 1.00 58.72 197 SER A C 1
ATOM 1584 O O . SER A 1 197 ? -20.645 15.118 14.683 1.00 58.72 197 SER A O 1
ATOM 1586 N N . PRO A 1 198 ? -18.672 14.290 15.343 1.00 57.34 198 PRO A N 1
ATOM 1587 C CA . PRO A 1 198 ? -18.900 14.569 16.766 1.00 57.34 198 PRO A CA 1
ATOM 1588 C C . PRO A 1 198 ? -19.028 16.056 17.095 1.00 57.34 198 PRO A C 1
ATOM 1590 O O . PRO A 1 198 ? -19.860 16.427 17.922 1.00 57.34 198 PRO A O 1
ATOM 1593 N N . ILE A 1 199 ? -18.230 16.908 16.441 1.00 55.03 199 ILE A N 1
ATOM 1594 C CA . ILE A 1 199 ? -18.207 18.357 16.690 1.00 55.03 199 ILE A CA 1
ATOM 1595 C C . ILE A 1 199 ? -19.571 18.963 16.359 1.00 55.03 199 ILE A C 1
ATOM 1597 O O . ILE A 1 199 ? -20.125 19.717 17.159 1.00 55.03 199 ILE A O 1
ATOM 1601 N N . ARG A 1 200 ? -20.171 18.566 15.230 1.00 51.84 200 ARG A N 1
ATOM 1602 C CA . ARG A 1 200 ? -21.523 18.998 14.843 1.00 51.84 200 ARG A CA 1
ATOM 1603 C C . ARG A 1 200 ? -22.596 18.559 15.842 1.00 51.84 200 ARG A C 1
ATOM 1605 O O . ARG A 1 200 ? -23.488 19.347 16.153 1.00 51.84 200 ARG A O 1
ATOM 1612 N N . VAL A 1 201 ? -22.508 17.340 16.379 1.00 60.88 201 VAL A N 1
ATOM 1613 C CA . VAL A 1 201 ? -23.480 16.825 17.364 1.00 60.88 201 VAL A CA 1
ATOM 1614 C C . VAL A 1 201 ? -23.365 17.561 18.702 1.00 60.88 201 VAL A C 1
ATOM 1616 O O . VAL A 1 201 ? -24.382 17.939 19.284 1.00 60.88 201 VAL A O 1
ATOM 1619 N N . VAL A 1 202 ? -22.145 17.806 19.186 1.00 61.56 202 VAL A N 1
ATOM 1620 C CA . VAL A 1 202 ? -21.909 18.555 20.432 1.00 61.56 202 VAL A CA 1
ATOM 1621 C C . VAL A 1 202 ? -22.327 20.021 20.281 1.00 61.56 202 VAL A C 1
ATOM 1623 O O . VAL A 1 202 ? -23.009 20.552 21.159 1.00 61.56 202 VAL A O 1
ATOM 1626 N N . ALA A 1 203 ? -22.005 20.660 19.153 1.00 61.34 203 ALA A N 1
ATOM 1627 C CA . ALA A 1 203 ? -22.443 22.023 18.853 1.00 61.34 203 ALA A CA 1
ATOM 1628 C C . ALA A 1 203 ? -23.977 22.136 18.781 1.00 61.34 203 ALA A C 1
ATOM 1630 O O . ALA A 1 203 ? -24.551 23.093 19.304 1.00 61.34 203 ALA A O 1
ATOM 1631 N N . GLY A 1 204 ? -24.651 21.138 18.196 1.00 61.34 204 GLY A N 1
ATOM 1632 C CA . GLY A 1 204 ? -26.112 21.049 18.165 1.00 61.34 204 GLY A CA 1
ATOM 1633 C C . GLY A 1 204 ? -26.729 20.898 19.557 1.00 61.34 204 GLY A C 1
ATOM 1634 O O . GLY A 1 204 ? -27.642 21.647 19.901 1.00 61.34 204 GLY A O 1
ATOM 1635 N N . LYS A 1 205 ? -26.188 20.000 20.396 1.00 65.19 205 LYS A N 1
ATOM 1636 C CA . LYS A 1 205 ? -26.635 19.836 21.792 1.00 65.19 205 LYS A CA 1
ATOM 1637 C C . LYS A 1 205 ? -26.445 21.114 22.610 1.00 65.19 205 LYS A C 1
ATOM 1639 O O . LYS A 1 205 ? -27.373 21.511 23.297 1.00 65.19 205 LYS A O 1
ATOM 1644 N N . SER A 1 206 ? -25.294 21.779 22.488 1.00 64.19 206 SER A N 1
ATOM 1645 C CA . SER A 1 206 ? -24.981 23.032 23.196 1.00 64.19 206 SER A CA 1
ATOM 1646 C C . SER A 1 206 ? -25.883 24.204 22.774 1.00 64.19 206 SER A C 1
ATOM 1648 O O . SER A 1 206 ? -26.295 25.017 23.603 1.00 64.19 206 SER A O 1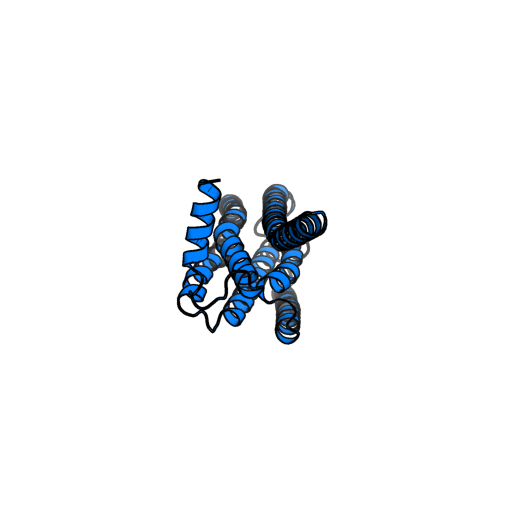
ATOM 1650 N N . ARG A 1 207 ? -26.261 24.279 21.487 1.00 66.94 207 ARG A N 1
ATOM 1651 C CA . ARG A 1 207 ? -27.274 25.237 21.010 1.00 66.94 207 ARG A CA 1
ATOM 1652 C C . ARG A 1 207 ? -28.668 24.934 21.564 1.00 66.94 207 ARG A C 1
ATOM 1654 O O . ARG A 1 207 ? -29.357 25.868 21.958 1.00 66.94 207 ARG A O 1
ATOM 1661 N N . ALA A 1 208 ? -29.065 23.663 21.623 1.00 67.69 208 ALA A N 1
ATOM 1662 C CA . ALA A 1 208 ? -30.368 23.260 22.153 1.00 67.69 208 ALA A CA 1
ATOM 1663 C C . ALA A 1 208 ? -30.505 23.551 23.659 1.00 67.69 208 ALA A C 1
ATOM 1665 O O . ALA A 1 208 ? -31.525 24.093 24.079 1.00 67.69 208 ALA A O 1
ATOM 1666 N N . THR A 1 209 ? -29.469 23.296 24.469 1.00 68.12 209 THR A N 1
ATOM 1667 C CA . THR A 1 209 ? -29.480 23.655 25.900 1.00 68.12 209 THR A CA 1
ATOM 1668 C C . THR A 1 209 ? -29.517 25.164 26.134 1.00 68.12 209 THR A C 1
ATOM 1670 O O . THR A 1 209 ? -30.243 25.615 27.014 1.00 68.12 209 THR A O 1
ATOM 1673 N N . ARG A 1 210 ? -28.810 25.971 25.328 1.00 63.69 210 ARG A N 1
ATOM 1674 C CA . ARG A 1 210 ? -28.890 27.446 25.414 1.00 63.69 210 ARG A CA 1
ATOM 1675 C C . ARG A 1 210 ? -30.239 28.020 24.973 1.00 63.69 210 ARG A C 1
ATOM 1677 O O . ARG A 1 210 ? -30.599 29.102 25.423 1.00 63.69 210 ARG A O 1
ATOM 1684 N N . ALA A 1 211 ? -30.960 27.339 24.084 1.00 63.16 211 ALA A N 1
ATOM 1685 C CA . ALA A 1 211 ? -32.307 27.746 23.687 1.00 63.16 211 ALA A CA 1
ATOM 1686 C C . ALA A 1 211 ? -33.336 27.447 24.790 1.00 63.16 211 ALA A C 1
ATOM 1688 O O . ALA A 1 211 ? -34.254 28.231 24.989 1.00 63.16 211 ALA A O 1
ATOM 1689 N N . HIS A 1 212 ? -33.152 26.356 25.540 1.00 58.81 212 HIS A N 1
ATOM 1690 C CA . HIS A 1 212 ? -34.030 25.992 26.655 1.00 58.81 212 HIS A CA 1
ATOM 1691 C C . HIS A 1 212 ? -33.812 26.836 27.919 1.00 58.81 212 HIS A C 1
ATOM 1693 O O . HIS A 1 212 ? -34.738 26.983 28.699 1.00 58.81 212 HIS A O 1
ATOM 1699 N N . SER A 1 213 ? -32.628 27.425 28.119 1.00 60.25 213 SER A N 1
ATOM 1700 C CA . SER A 1 213 ? -32.347 28.307 29.265 1.00 60.25 213 SER A CA 1
ATOM 1701 C C . SER A 1 213 ? -32.752 29.775 29.047 1.00 60.25 213 SER A C 1
ATOM 1703 O O . SER A 1 213 ? -32.363 30.633 29.837 1.00 60.25 213 SER A O 1
ATOM 1705 N N . ARG A 1 214 ? -33.395 30.095 27.918 1.00 56.66 214 ARG A N 1
ATOM 1706 C CA . ARG A 1 214 ? -33.832 31.454 27.545 1.00 56.66 214 ARG A CA 1
ATOM 1707 C C . ARG A 1 214 ? -35.357 31.627 27.553 1.00 56.66 214 ARG A C 1
ATOM 1709 O O . ARG A 1 214 ? -35.814 32.723 27.242 1.00 56.66 214 ARG A O 1
ATOM 1716 N N . ASN A 1 215 ? -36.091 30.578 27.918 1.00 48.78 215 ASN A N 1
ATOM 1717 C CA . ASN A 1 215 ? -37.518 30.603 28.244 1.00 48.78 215 ASN A CA 1
ATOM 1718 C C . ASN A 1 215 ? -37.685 30.413 29.751 1.00 48.78 215 ASN A C 1
ATOM 1720 O O . ASN A 1 215 ? -38.702 30.910 30.273 1.00 48.78 215 ASN A O 1
#